Protein AF-A0A843HV09-F1 (afdb_monomer)

Sequence (224 aa):
MVVYLIRSNEKFNFTDLTYGSPNDPYHMYIFSEGNTSLAVSPFLWNLYFSNKILMNLTFNGKYFNVSIIAINISYISPSIHVLGYPGFMYGYETWFSFSEMGKTKEYGLYLPEKLSNLSNFYSFLYYTVWNVTGRIDDFSYDMWLTPQPNVPQLSKGDIEVMIWNYWGQNLSNVPYFAYIGNAHFPTYINGTIKNVNYSIYILNYTGSMNGWTGVYYLMQDHGI

Radius of gyration: 17.81 Å; Cα contacts (8 Å, |Δi|>4): 432; chains: 1; bounding box: 43×45×41 Å

Secondary structure (DSSP, 8-state):
-B----SS-------------TT-TT--EEEEETTEEEEEE---TTEEEEEEEEEEEEE-SS-EEEEEEEEEEEESSTT-------EEEES---SGGGGGPPPEEETTEEES--TTT--------B-----SSS---EEEEEEEE-SSS--SS--BTBEEEEEEEEESS-GGG-TTPEEEEEEEEEEEETTEEEEEEEEEEEESSSSSTTPPEEEEEEETTTT-

Foldseek 3Di:
DFQPPDDDDDQPAPDDPFDDDPPDQQDKDWDDDDQAIKIWGNFQVFWPDFPDWDWGFDDGSGDTDIDIDTHPTDTNDNLDPDRGDTDMDTAQDCEGSRVPDDWHDDPNQTPPDDPVPGDDDDGDDDDDDDDPDDDDAFDWDWDKDDPDRNDNDAWAPIEIEIEGLAGPHDCVPPVQKDWDAKDWDQDQDPNDTDGWIWTWIWRNAPPDPGGYIYIYTHTPPNPD

Structure (mmCIF, N/CA/C/O backbone):
data_AF-A0A843HV09-F1
#
_entry.id   AF-A0A843HV09-F1
#
loop_
_atom_site.group_PDB
_atom_site.id
_atom_site.type_symbol
_atom_site.label_atom_id
_atom_site.label_alt_id
_atom_site.label_comp_id
_atom_site.label_asym_id
_atom_site.label_entity_id
_atom_site.label_seq_id
_atom_site.pdbx_PDB_ins_code
_atom_site.Cartn_x
_atom_site.Cartn_y
_atom_site.Cartn_z
_atom_site.occupancy
_atom_site.B_iso_or_equiv
_atom_site.auth_seq_id
_atom_site.auth_comp_id
_atom_site.auth_asym_id
_atom_site.auth_atom_id
_atom_site.pdbx_PDB_model_num
ATOM 1 N N . MET A 1 1 ? -5.139 9.051 -3.434 1.00 32.25 1 MET A N 1
ATOM 2 C CA . MET A 1 1 ? -5.967 9.196 -2.223 1.00 32.25 1 MET A CA 1
ATOM 3 C C . MET A 1 1 ? -6.458 10.635 -2.100 1.00 32.25 1 MET A C 1
ATOM 5 O O . MET A 1 1 ? -5.661 11.500 -1.785 1.00 32.25 1 MET A O 1
ATOM 9 N N . VAL A 1 2 ? -7.738 10.909 -2.351 1.00 22.47 2 VAL A N 1
ATOM 10 C CA . VAL A 1 2 ? -8.426 12.023 -1.690 1.00 22.47 2 VAL A CA 1
ATOM 11 C C . VAL A 1 2 ? -9.220 11.400 -0.563 1.00 22.47 2 VAL A C 1
ATOM 13 O O . VAL A 1 2 ? -10.247 10.767 -0.797 1.00 22.47 2 VAL A O 1
ATOM 16 N N . VAL A 1 3 ? -8.715 11.545 0.652 1.00 25.30 3 VAL A N 1
ATOM 17 C CA . VAL A 1 3 ? -9.525 11.324 1.839 1.00 25.30 3 VAL A CA 1
ATOM 18 C C . VAL A 1 3 ? -10.390 12.571 1.984 1.00 25.30 3 VAL A C 1
ATOM 20 O O . VAL A 1 3 ? -9.940 13.611 2.453 1.00 25.30 3 VAL A O 1
ATOM 23 N N . TYR A 1 4 ? -11.632 12.490 1.504 1.00 26.66 4 TYR A N 1
ATOM 24 C CA . TYR A 1 4 ? -12.669 13.388 1.991 1.00 26.66 4 TYR A CA 1
ATOM 25 C C . TYR A 1 4 ? -13.103 12.847 3.335 1.00 26.66 4 TYR A C 1
ATOM 27 O O . TYR A 1 4 ? -13.972 11.981 3.417 1.00 26.66 4 TYR A O 1
ATOM 35 N N . LEU A 1 5 ? -12.515 13.380 4.389 1.00 32.56 5 LEU A N 1
ATOM 36 C CA . LEU A 1 5 ? -13.214 13.372 5.647 1.00 32.56 5 LEU A CA 1
ATOM 37 C C . LEU A 1 5 ? -13.937 14.713 5.747 1.00 32.56 5 LEU A C 1
ATOM 39 O O . LEU A 1 5 ? -13.318 15.757 5.918 1.00 32.56 5 LEU A O 1
ATOM 43 N N . ILE A 1 6 ? -15.249 14.710 5.513 1.00 31.12 6 ILE A N 1
ATOM 44 C CA . ILE A 1 6 ? -16.071 15.909 5.675 1.00 31.12 6 ILE A CA 1
ATOM 45 C C . ILE A 1 6 ? -17.122 15.634 6.742 1.00 31.12 6 ILE A C 1
ATOM 47 O O . ILE A 1 6 ? -18.136 14.993 6.473 1.00 31.12 6 ILE A O 1
ATOM 51 N N . ARG A 1 7 ? -16.921 16.246 7.912 1.00 29.62 7 ARG A N 1
ATOM 52 C CA . ARG A 1 7 ? -17.860 17.238 8.462 1.00 29.62 7 ARG A CA 1
ATOM 53 C C . ARG A 1 7 ? -17.111 18.206 9.384 1.00 29.62 7 ARG A C 1
ATOM 55 O O . ARG A 1 7 ? -17.018 17.944 10.569 1.00 29.62 7 ARG A O 1
ATOM 62 N N . SER A 1 8 ? -16.664 19.337 8.833 1.00 35.28 8 SER A N 1
ATOM 63 C CA . SER A 1 8 ? -17.072 20.701 9.226 1.00 35.28 8 SER A CA 1
ATOM 64 C C . SER A 1 8 ? -16.011 21.721 8.807 1.00 35.28 8 SER A C 1
ATOM 66 O O . SER A 1 8 ? -14.912 21.691 9.329 1.00 35.28 8 SER A O 1
ATOM 68 N N . ASN A 1 9 ? -16.375 22.609 7.877 1.00 31.61 9 ASN A N 1
ATOM 69 C CA . ASN A 1 9 ? -15.909 23.990 7.652 1.00 31.61 9 ASN A CA 1
ATOM 70 C C . ASN A 1 9 ? -14.425 24.406 7.742 1.00 31.61 9 ASN A C 1
ATOM 72 O O . ASN A 1 9 ? -14.157 25.583 7.502 1.00 31.61 9 ASN A O 1
ATOM 76 N N . GLU A 1 10 ? -13.468 23.512 7.956 1.00 31.88 10 GLU A N 1
ATOM 77 C CA . GLU A 1 10 ? -12.048 23.849 7.901 1.00 31.88 10 GLU A CA 1
ATOM 78 C C . GLU A 1 10 ? -11.477 23.449 6.539 1.00 31.88 10 GLU A C 1
ATOM 80 O O . GLU A 1 10 ? -11.477 22.292 6.116 1.00 31.88 10 GLU A O 1
ATOM 85 N N . LYS A 1 11 ? -11.093 24.473 5.774 1.00 32.19 11 LYS A N 1
ATOM 86 C CA . LYS A 1 11 ? -10.369 24.324 4.517 1.00 32.19 11 LYS A CA 1
ATOM 87 C C . LYS A 1 11 ? -8.892 24.222 4.868 1.00 32.19 11 LYS A C 1
ATOM 89 O O . LYS A 1 11 ? -8.272 25.242 5.160 1.00 32.19 11 LYS A O 1
ATOM 94 N N . PHE A 1 12 ? -8.316 23.033 4.760 1.00 33.84 12 PHE A N 1
ATOM 95 C CA . PHE A 1 12 ? -6.865 22.900 4.708 1.00 33.84 12 PHE A CA 1
ATOM 96 C C . PHE A 1 12 ? -6.363 23.458 3.374 1.00 33.84 12 PHE A C 1
ATOM 98 O O . PHE A 1 12 ? -6.362 22.771 2.356 1.00 33.84 12 PHE A O 1
ATOM 105 N N . ASN A 1 13 ? -5.971 24.729 3.354 1.00 32.03 13 ASN A N 1
ATOM 106 C CA . ASN A 1 13 ? -5.265 25.322 2.223 1.00 32.03 13 ASN A CA 1
ATOM 107 C C . ASN A 1 13 ? -3.767 25.031 2.369 1.00 32.03 13 ASN A C 1
ATOM 109 O O . ASN A 1 13 ? -3.006 25.877 2.832 1.00 32.03 13 ASN A O 1
ATOM 113 N N . PHE A 1 14 ? -3.326 23.855 1.927 1.00 34.59 14 PHE A N 1
ATOM 114 C CA . PHE A 1 14 ? -1.934 23.698 1.508 1.00 34.59 14 PHE A CA 1
ATOM 115 C C . PHE A 1 14 ? -1.836 24.253 0.084 1.00 34.59 14 PHE A C 1
ATOM 117 O O . PHE A 1 14 ? -1.967 23.540 -0.904 1.00 34.59 14 PHE A O 1
ATOM 124 N N . THR A 1 15 ? -1.749 25.575 -0.041 1.00 29.50 15 THR A N 1
ATOM 125 C CA . THR A 1 15 ? -1.469 26.212 -1.332 1.00 29.50 15 THR A CA 1
ATOM 126 C C . THR A 1 15 ? 0.023 26.080 -1.628 1.00 29.50 15 THR A C 1
ATOM 128 O O . THR A 1 15 ? 0.843 26.453 -0.796 1.00 29.50 15 THR A O 1
ATOM 131 N N . ASP A 1 16 ? 0.345 25.546 -2.808 1.00 30.50 16 ASP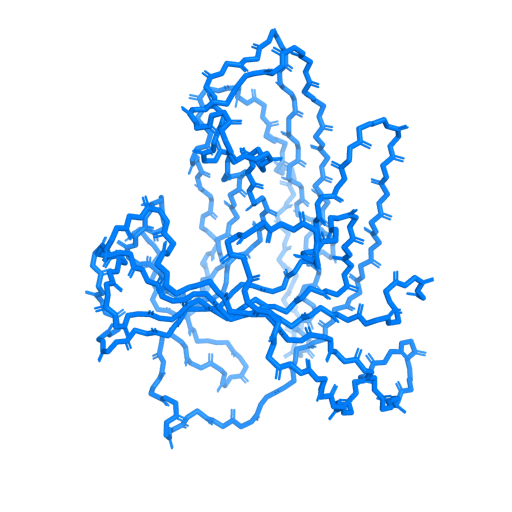 A N 1
ATOM 132 C CA . ASP A 1 16 ? 1.692 25.425 -3.385 1.00 30.50 16 ASP A CA 1
ATOM 133 C C . ASP A 1 16 ? 2.678 24.475 -2.687 1.00 30.50 16 ASP A C 1
ATOM 135 O O . ASP A 1 16 ? 3.795 24.840 -2.328 1.00 30.50 16 ASP A O 1
ATOM 139 N N . LEU A 1 17 ? 2.330 23.189 -2.625 1.00 37.59 17 LEU A N 1
ATOM 140 C CA . LEU A 1 17 ? 3.341 22.135 -2.503 1.00 37.59 17 LEU A CA 1
ATOM 141 C C . LEU A 1 17 ? 3.832 21.741 -3.899 1.00 37.59 17 LEU A C 1
ATOM 143 O O . LEU A 1 17 ? 3.353 20.773 -4.476 1.00 37.59 17 LEU A O 1
ATOM 147 N N . THR A 1 18 ? 4.763 22.509 -4.470 1.00 36.22 18 THR A N 1
ATOM 148 C CA . THR A 1 18 ? 5.555 22.036 -5.618 1.00 36.22 18 THR A CA 1
ATOM 149 C C . THR A 1 18 ? 6.813 21.381 -5.068 1.00 36.22 18 THR A C 1
ATOM 151 O O . THR A 1 18 ? 7.707 22.072 -4.582 1.00 36.22 18 THR A O 1
ATOM 154 N N . TYR A 1 19 ? 6.895 20.052 -5.128 1.00 42.16 19 TYR A N 1
ATOM 155 C CA . TYR A 1 19 ? 8.149 19.370 -4.821 1.00 42.16 19 TYR A CA 1
ATOM 156 C C . TYR A 1 19 ? 9.094 19.469 -6.025 1.00 42.16 19 TYR A C 1
ATOM 158 O O . TYR A 1 19 ? 8.739 19.113 -7.148 1.00 42.16 19 TYR A O 1
ATOM 166 N N . GLY A 1 20 ? 10.294 19.996 -5.780 1.00 37.16 20 GLY A N 1
ATOM 167 C CA . GLY A 1 20 ? 11.301 20.291 -6.797 1.00 37.16 20 GLY A CA 1
ATOM 168 C C . GLY A 1 20 ? 12.729 19.971 -6.357 1.00 37.16 20 GLY A C 1
ATOM 169 O O . GLY A 1 20 ? 13.642 20.687 -6.756 1.00 37.16 20 GLY A O 1
ATOM 170 N N . SER A 1 21 ? 12.947 18.935 -5.537 1.00 37.97 21 SER A N 1
ATOM 171 C CA . SER A 1 21 ? 14.308 18.481 -5.211 1.00 37.97 21 SER A CA 1
ATOM 172 C C . SER A 1 21 ? 14.496 16.990 -5.521 1.00 37.97 21 SER A C 1
ATOM 174 O O . SER A 1 21 ? 13.845 16.158 -4.904 1.00 37.97 21 SER A O 1
ATOM 176 N N . PRO A 1 22 ? 15.382 16.610 -6.455 1.00 41.97 22 PRO A N 1
ATOM 177 C CA . PRO A 1 22 ? 15.603 15.216 -6.853 1.00 41.97 22 PRO A CA 1
ATOM 178 C C . PRO A 1 22 ? 16.449 14.384 -5.863 1.00 41.97 22 PRO A C 1
ATOM 180 O O . PRO A 1 22 ? 16.853 13.279 -6.213 1.00 41.97 22 PRO A O 1
ATOM 183 N N . ASN A 1 23 ? 16.744 14.884 -4.654 1.00 48.72 23 ASN A N 1
ATOM 184 C CA . ASN A 1 23 ? 17.856 14.364 -3.842 1.00 48.72 23 ASN A CA 1
ATOM 185 C C . ASN A 1 23 ? 17.478 13.596 -2.566 1.00 48.72 23 ASN A C 1
ATOM 187 O O . ASN A 1 23 ? 18.387 13.126 -1.887 1.00 48.72 23 ASN A O 1
ATOM 191 N N . ASP A 1 24 ? 16.196 13.442 -2.226 1.00 62.22 24 ASP A N 1
ATOM 192 C CA . ASP A 1 24 ? 15.799 12.619 -1.075 1.00 62.22 24 ASP A CA 1
ATOM 193 C C . ASP A 1 24 ? 14.600 11.713 -1.420 1.00 62.22 24 ASP A C 1
ATOM 195 O O . ASP A 1 24 ? 13.445 12.134 -1.304 1.00 62.22 24 ASP A O 1
ATOM 199 N N . PRO A 1 25 ? 14.854 10.464 -1.866 1.00 63.97 25 PRO A N 1
ATOM 200 C CA . PRO A 1 25 ? 13.806 9.515 -2.246 1.00 63.97 25 PRO A CA 1
ATOM 201 C C . PRO A 1 25 ? 12.908 9.095 -1.072 1.00 63.97 25 PRO A C 1
ATOM 203 O O . PRO A 1 25 ? 11.855 8.499 -1.303 1.00 63.97 25 PRO A O 1
ATOM 206 N N . TYR A 1 26 ? 13.294 9.422 0.163 1.00 67.00 26 TYR A N 1
ATOM 207 C CA . TYR A 1 26 ? 12.581 9.073 1.385 1.00 67.00 26 TYR A CA 1
ATOM 208 C C . TYR A 1 26 ? 11.932 10.278 2.070 1.00 67.00 26 TYR A C 1
ATOM 210 O O . TYR A 1 26 ? 11.268 10.090 3.091 1.00 67.00 26 TYR A O 1
ATOM 218 N N . HIS A 1 27 ? 12.086 11.489 1.520 1.00 71.69 27 HIS A N 1
ATOM 219 C CA . HIS A 1 27 ? 11.618 12.714 2.160 1.00 71.69 27 HIS A CA 1
ATOM 220 C C . HIS A 1 27 ? 10.139 12.648 2.536 1.00 71.69 27 HIS A C 1
ATOM 222 O O . HIS A 1 27 ? 9.324 12.035 1.838 1.00 71.69 27 HIS A O 1
ATOM 228 N N . MET A 1 28 ? 9.782 13.328 3.617 1.00 76.00 28 MET A N 1
ATOM 229 C CA . MET A 1 28 ? 8.439 13.296 4.163 1.00 76.00 28 MET A CA 1
ATOM 230 C C . MET A 1 28 ? 7.954 14.672 4.531 1.00 76.00 28 MET A C 1
ATOM 232 O O . MET A 1 28 ? 8.688 15.474 5.099 1.00 76.00 28 MET A O 1
ATOM 236 N N . TYR A 1 29 ? 6.676 14.896 4.264 1.00 75.19 29 TYR A N 1
ATOM 237 C CA . TYR A 1 29 ? 5.962 16.023 4.817 1.00 75.19 29 TYR A CA 1
ATOM 238 C C . TYR A 1 29 ? 4.873 15.523 5.753 1.00 75.19 29 TYR A C 1
ATOM 240 O O . TYR A 1 29 ? 4.037 14.721 5.342 1.00 75.19 29 TYR A O 1
ATOM 248 N N . ILE A 1 30 ? 4.881 16.013 6.992 1.00 76.69 30 ILE A N 1
ATOM 249 C CA . ILE A 1 30 ? 3.856 15.718 7.992 1.00 76.69 30 ILE A CA 1
ATOM 250 C C . ILE A 1 30 ? 2.956 16.944 8.127 1.00 76.69 30 ILE A C 1
ATOM 252 O O . ILE A 1 30 ? 3.392 18.032 8.500 1.00 76.69 30 ILE A O 1
ATOM 256 N N . PHE A 1 31 ? 1.682 16.748 7.830 1.00 74.06 31 PHE A N 1
ATOM 257 C CA . PHE A 1 31 ? 0.607 17.690 8.084 1.00 74.06 31 PHE A CA 1
ATOM 258 C C . PHE A 1 31 ? 0.002 17.351 9.436 1.00 74.06 31 PHE A C 1
ATOM 260 O O . PHE A 1 31 ? -0.497 16.241 9.595 1.00 74.06 31 PHE A O 1
ATOM 267 N N . SER A 1 32 ? 0.020 18.282 10.384 1.00 72.00 32 SER A N 1
ATOM 268 C CA . SER A 1 32 ? -0.570 18.061 11.705 1.00 72.00 32 SER A CA 1
ATOM 269 C C . SER A 1 32 ? -1.557 19.162 12.059 1.00 72.00 32 SER A C 1
ATOM 271 O O . SER A 1 32 ? -1.222 20.342 11.979 1.00 72.00 32 SER A O 1
ATOM 273 N N . GLU A 1 33 ? -2.747 18.770 12.505 1.00 70.25 33 GLU A N 1
ATOM 274 C CA . GLU A 1 33 ? -3.730 19.655 13.123 1.00 70.25 33 GLU A CA 1
ATOM 275 C C . GLU A 1 33 ? -4.352 18.971 14.343 1.00 70.25 33 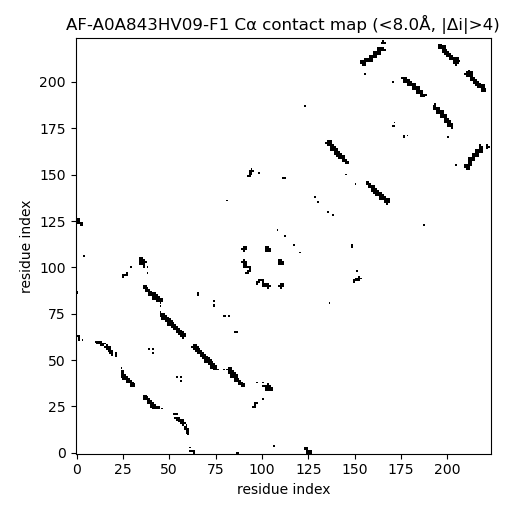GLU A C 1
ATOM 277 O O . GLU A 1 33 ? -4.889 17.865 14.267 1.00 70.25 33 GLU A O 1
ATOM 282 N N . GLY A 1 34 ? -4.249 19.614 15.507 1.00 74.88 34 GLY A N 1
ATOM 283 C CA . GLY A 1 34 ? -4.703 19.024 16.764 1.00 74.88 34 GLY A CA 1
ATOM 284 C C . GLY A 1 34 ? -4.036 17.671 17.041 1.00 74.88 34 GLY A C 1
ATOM 285 O O . GLY A 1 34 ? -2.819 17.597 17.188 1.00 74.88 34 GLY A O 1
ATOM 286 N N . ASN A 1 35 ? -4.845 16.608 17.131 1.00 71.62 35 ASN A N 1
ATOM 287 C CA . ASN A 1 35 ? -4.379 15.230 17.351 1.00 71.62 35 ASN A CA 1
ATOM 288 C C . ASN A 1 35 ? -4.329 14.398 16.057 1.00 71.62 35 ASN A C 1
ATOM 290 O O . ASN A 1 35 ? -4.266 13.168 16.121 1.00 71.62 35 ASN A O 1
ATOM 294 N N . THR A 1 36 ? -4.398 15.049 14.900 1.00 74.06 36 THR A N 1
ATOM 295 C CA . THR A 1 36 ? -4.432 14.395 13.596 1.00 74.06 36 THR A CA 1
ATOM 296 C C . THR A 1 36 ? -3.176 14.715 12.823 1.00 74.06 36 THR A C 1
ATOM 298 O O . THR A 1 36 ? -2.854 15.885 12.628 1.00 74.06 36 THR A O 1
ATOM 301 N N . SER A 1 37 ? -2.498 13.672 12.348 1.00 75.50 37 SER A N 1
ATOM 302 C CA . SER A 1 37 ? -1.371 13.781 11.441 1.00 75.50 37 SER A CA 1
ATOM 303 C C . SER A 1 37 ? -1.621 12.988 10.157 1.00 75.50 37 SER A C 1
ATOM 305 O O . SER A 1 37 ? -2.149 11.878 10.167 1.00 75.50 37 SER A O 1
ATOM 307 N N . LEU A 1 38 ? -1.220 13.560 9.030 1.00 79.38 38 LEU A N 1
ATOM 308 C CA . LEU A 1 38 ? -1.123 12.888 7.740 1.00 79.38 38 LEU A CA 1
ATOM 309 C C . LEU A 1 38 ? 0.301 13.059 7.243 1.00 79.38 38 LEU A C 1
ATOM 311 O O . LEU A 1 38 ? 0.826 14.168 7.295 1.00 79.38 38 LEU A O 1
ATOM 315 N N . ALA A 1 39 ? 0.913 12.004 6.722 1.00 79.38 39 ALA A N 1
ATOM 316 C CA . ALA A 1 39 ? 2.192 12.139 6.038 1.00 79.38 39 ALA A CA 1
ATOM 317 C C . ALA A 1 39 ? 2.043 11.930 4.540 1.00 79.38 39 ALA A C 1
ATOM 319 O O . ALA A 1 39 ? 1.198 11.159 4.091 1.00 79.38 39 ALA A O 1
ATOM 320 N N . VAL A 1 40 ? 2.882 12.613 3.773 1.00 80.75 40 VAL A N 1
ATOM 321 C CA . VAL A 1 40 ? 3.075 12.389 2.341 1.00 80.75 40 VAL A CA 1
ATOM 322 C C . VAL A 1 40 ? 4.540 12.116 2.098 1.00 80.75 40 VAL A C 1
ATOM 324 O O . VAL A 1 40 ? 5.398 12.850 2.590 1.00 80.75 40 VAL A O 1
ATOM 327 N N . SER A 1 41 ? 4.823 11.099 1.292 1.00 81.06 41 SER A N 1
ATOM 328 C CA . SER A 1 41 ? 6.180 10.817 0.848 1.00 81.06 41 SER A CA 1
ATOM 329 C C . SER A 1 41 ? 6.197 10.351 -0.610 1.00 81.06 41 SER A C 1
ATOM 331 O O . SER A 1 41 ? 5.305 9.605 -1.025 1.00 81.06 41 SER A O 1
ATOM 333 N N . PRO A 1 42 ? 7.215 10.755 -1.395 1.00 79.44 42 PRO A N 1
ATOM 334 C CA . PRO A 1 42 ? 7.592 10.085 -2.636 1.00 79.44 42 PRO A CA 1
ATOM 335 C C . PRO A 1 42 ? 7.869 8.589 -2.451 1.00 79.44 42 PRO A C 1
ATOM 337 O O . PRO A 1 42 ? 7.582 7.796 -3.344 1.00 79.44 42 PRO A O 1
ATOM 340 N N . PHE A 1 43 ? 8.455 8.238 -1.303 1.00 83.94 43 PHE A N 1
ATOM 341 C CA . PHE A 1 43 ? 8.839 6.896 -0.879 1.00 83.94 43 PHE A CA 1
ATOM 342 C C . PHE A 1 43 ? 9.383 6.007 -2.010 1.00 83.94 43 PHE A C 1
ATOM 344 O O . PHE A 1 43 ? 8.915 4.897 -2.270 1.00 83.94 43 PHE A O 1
ATOM 351 N N . LEU A 1 44 ? 10.403 6.513 -2.704 1.00 85.94 44 LEU A N 1
ATOM 352 C CA . LEU A 1 44 ? 11.103 5.835 -3.796 1.00 85.94 44 LEU A CA 1
ATOM 353 C C . LEU A 1 44 ? 12.159 4.870 -3.255 1.00 85.94 44 LEU A C 1
ATOM 355 O O . LEU A 1 44 ? 13.343 4.955 -3.580 1.00 85.94 44 LEU A O 1
ATOM 359 N N . TRP A 1 45 ? 11.714 3.962 -2.390 1.00 85.38 45 TRP A N 1
ATOM 360 C CA . TRP A 1 45 ? 12.571 3.128 -1.553 1.00 85.38 45 TRP A CA 1
ATOM 361 C C . TRP A 1 45 ? 13.475 2.167 -2.329 1.00 85.38 45 TRP A C 1
ATOM 363 O O . TRP A 1 45 ? 14.467 1.688 -1.788 1.00 85.38 45 TRP A O 1
ATOM 373 N N . ASN A 1 46 ? 13.168 1.880 -3.595 1.00 89.25 46 ASN A N 1
ATOM 374 C CA . ASN A 1 46 ? 13.980 0.996 -4.423 1.00 89.25 46 ASN A CA 1
ATOM 375 C C . ASN A 1 46 ? 14.736 1.737 -5.532 1.00 89.25 46 ASN A C 1
ATOM 377 O O . ASN A 1 46 ? 15.338 1.092 -6.386 1.00 89.25 46 ASN A O 1
ATOM 381 N N . LEU A 1 47 ? 14.713 3.072 -5.567 1.00 87.44 47 LEU A N 1
ATOM 382 C CA . LEU A 1 47 ? 15.458 3.850 -6.555 1.00 87.44 47 LEU A CA 1
ATOM 383 C C . LEU A 1 47 ? 16.947 3.891 -6.183 1.00 87.44 47 LEU A C 1
ATOM 385 O O . LEU A 1 47 ? 17.320 4.501 -5.185 1.00 87.44 47 LEU A O 1
ATOM 389 N N . TYR A 1 48 ? 17.806 3.294 -7.013 1.00 85.44 48 TYR A N 1
ATOM 390 C CA . TYR A 1 48 ? 19.262 3.431 -6.873 1.00 85.44 48 TYR A CA 1
ATOM 391 C C . TYR A 1 48 ? 19.788 4.615 -7.680 1.00 85.44 48 TYR A C 1
ATOM 393 O O . TYR A 1 48 ? 20.567 5.426 -7.183 1.00 85.44 48 TYR A O 1
ATOM 401 N N . PHE A 1 49 ? 19.359 4.720 -8.938 1.00 84.56 49 PHE A N 1
ATOM 402 C CA . PHE A 1 49 ? 19.817 5.761 -9.847 1.00 84.56 49 PHE A CA 1
ATOM 403 C C . PHE A 1 49 ? 18.753 6.096 -10.894 1.00 84.56 49 PHE A C 1
ATOM 405 O O . PHE A 1 49 ? 17.931 5.257 -11.262 1.00 84.56 49 PHE A O 1
ATOM 412 N N . SER A 1 50 ? 18.788 7.334 -11.386 1.00 82.62 50 SER A N 1
ATOM 413 C CA . SER A 1 50 ? 18.010 7.805 -12.528 1.00 82.62 50 SER A CA 1
ATOM 414 C C . SER A 1 50 ? 18.762 8.930 -13.239 1.00 82.62 50 SER A C 1
ATOM 416 O O . SER A 1 50 ? 19.304 9.815 -12.579 1.00 82.62 50 SER A O 1
ATOM 418 N N . ASN A 1 51 ? 18.744 8.953 -14.578 1.00 81.06 51 ASN A N 1
ATOM 419 C CA . ASN A 1 51 ? 19.277 10.093 -15.340 1.00 81.06 51 ASN A CA 1
ATOM 420 C C . ASN A 1 51 ? 18.446 11.361 -15.113 1.00 81.06 51 ASN A C 1
ATOM 422 O O . ASN A 1 51 ? 18.960 12.477 -15.175 1.00 81.06 51 ASN A O 1
ATOM 426 N N . LYS A 1 52 ? 17.136 11.188 -14.928 1.00 78.81 52 LYS A N 1
ATOM 427 C CA . LYS A 1 52 ? 16.199 12.272 -14.658 1.00 78.81 52 LYS A CA 1
ATOM 428 C C . LYS A 1 52 ? 15.036 11.720 -13.868 1.00 78.81 52 LYS A C 1
ATOM 430 O O . LYS A 1 52 ? 14.343 10.823 -14.345 1.00 78.81 52 LYS A O 1
ATOM 435 N N . ILE A 1 53 ? 14.782 12.315 -12.713 1.00 79.12 53 ILE A N 1
ATOM 436 C CA . ILE A 1 53 ? 13.567 12.077 -11.955 1.00 79.12 53 ILE A CA 1
ATOM 437 C C . ILE A 1 53 ? 12.877 13.402 -11.655 1.00 79.12 53 ILE A C 1
ATOM 439 O O . ILE A 1 53 ? 13.489 14.347 -11.165 1.00 79.12 53 ILE A O 1
ATOM 443 N N . LEU A 1 54 ? 11.603 13.477 -12.015 1.00 77.00 54 LEU A N 1
ATOM 444 C CA . LEU A 1 54 ? 10.695 14.541 -11.630 1.00 77.00 54 LEU A CA 1
ATOM 445 C C . LEU A 1 54 ? 9.489 13.882 -10.998 1.00 77.00 54 LEU A C 1
ATOM 447 O O . LEU A 1 54 ? 8.836 13.041 -11.612 1.00 77.00 54 LEU A O 1
ATOM 451 N N . MET A 1 55 ? 9.206 14.280 -9.774 1.00 77.06 55 MET A N 1
ATOM 452 C CA . MET A 1 55 ? 8.101 13.748 -9.017 1.00 77.06 55 MET A CA 1
ATOM 453 C C . MET A 1 55 ? 7.372 14.904 -8.363 1.00 77.06 55 MET A C 1
ATOM 455 O O . MET A 1 55 ? 7.988 15.713 -7.676 1.00 77.06 55 MET A O 1
ATOM 459 N N . ASN A 1 56 ? 6.072 14.988 -8.613 1.00 76.94 56 ASN A N 1
ATOM 460 C CA . ASN A 1 56 ? 5.236 16.050 -8.093 1.00 76.94 56 ASN A CA 1
ATOM 461 C C . ASN A 1 56 ? 4.098 15.447 -7.276 1.00 76.94 56 ASN A C 1
ATOM 463 O O . ASN A 1 56 ? 3.271 14.711 -7.816 1.00 76.94 56 ASN A O 1
ATOM 467 N N . LEU A 1 57 ? 4.083 15.754 -5.981 1.00 78.00 57 LEU A N 1
ATOM 468 C CA . LEU A 1 57 ? 3.014 15.400 -5.058 1.00 78.00 57 LEU A CA 1
ATOM 469 C C . LEU A 1 57 ? 2.372 16.713 -4.632 1.00 78.00 57 LEU A C 1
ATOM 471 O O . LEU A 1 57 ? 2.956 17.463 -3.855 1.00 78.00 57 LEU A O 1
ATOM 475 N N . THR A 1 58 ? 1.191 17.001 -5.167 1.00 75.56 58 THR A N 1
ATOM 476 C CA . THR A 1 58 ? 0.461 18.227 -4.846 1.00 75.56 58 THR A CA 1
ATOM 477 C C . THR A 1 58 ? -0.806 17.880 -4.090 1.00 75.56 58 THR A C 1
ATOM 479 O O . THR A 1 58 ? -1.589 17.037 -4.523 1.00 75.56 58 THR A O 1
ATOM 482 N N . PHE A 1 59 ? -1.029 18.547 -2.961 1.00 73.00 59 PHE A N 1
ATOM 483 C CA . PHE A 1 59 ? -2.299 18.512 -2.248 1.00 73.00 59 PHE A CA 1
ATOM 484 C C . PHE A 1 59 ? -2.842 19.930 -2.160 1.00 73.00 59 PHE A C 1
ATOM 486 O O . PHE A 1 59 ? -2.170 20.790 -1.612 1.00 73.00 59 PHE A O 1
ATOM 493 N N . ASN A 1 60 ? -4.036 20.183 -2.699 1.00 70.38 60 ASN A N 1
ATOM 494 C CA . ASN A 1 60 ? -4.654 21.519 -2.696 1.00 70.38 60 ASN A CA 1
ATOM 495 C C . ASN A 1 60 ? -5.852 21.631 -1.735 1.00 70.38 60 ASN A C 1
ATOM 497 O O . ASN A 1 60 ? -6.760 22.430 -1.963 1.00 70.38 60 ASN A O 1
ATOM 501 N N . GLY A 1 61 ? -5.914 20.764 -0.721 1.00 68.00 61 GLY A N 1
ATOM 502 C CA . GLY A 1 61 ? -7.043 20.677 0.212 1.00 68.00 61 GLY A CA 1
ATOM 503 C C . GLY A 1 61 ? -8.249 19.892 -0.308 1.00 68.00 61 GLY A C 1
ATOM 504 O O . GLY A 1 61 ? -9.132 19.541 0.470 1.00 68.00 61 GLY A O 1
ATOM 505 N N . LYS A 1 62 ? -8.302 19.591 -1.612 1.00 73.06 62 LYS A N 1
ATOM 506 C CA . LYS A 1 62 ? -9.400 18.837 -2.237 1.00 73.06 62 LYS A CA 1
ATOM 507 C C . LYS A 1 62 ? -8.921 17.649 -3.057 1.00 73.06 62 LYS A C 1
ATOM 509 O O . LYS A 1 62 ? -9.569 16.613 -3.078 1.00 73.06 62 LYS A O 1
ATOM 514 N N . TYR A 1 63 ? -7.813 17.808 -3.760 1.00 77.19 63 TYR A N 1
ATOM 515 C CA . TYR A 1 63 ? -7.242 16.791 -4.618 1.00 77.19 63 TYR A CA 1
ATOM 516 C C . TYR A 1 63 ? -5.801 16.563 -4.230 1.00 77.19 63 TYR A C 1
ATOM 518 O O . TYR A 1 63 ? -5.063 17.512 -3.963 1.00 77.19 63 TYR A O 1
ATOM 526 N N . PHE A 1 64 ? -5.422 15.294 -4.251 1.00 80.62 64 PHE A N 1
ATOM 527 C CA . PHE A 1 64 ? -4.038 14.893 -4.210 1.00 80.62 64 PHE A CA 1
ATOM 528 C C . PHE A 1 64 ? -3.651 14.306 -5.545 1.00 80.62 64 PHE A C 1
ATOM 530 O O . PHE A 1 64 ? -4.264 13.339 -6.004 1.00 80.62 64 PHE A O 1
ATOM 537 N N . ASN A 1 65 ? -2.644 14.908 -6.151 1.00 84.12 65 ASN A N 1
ATOM 538 C CA . ASN A 1 65 ? -2.118 14.485 -7.425 1.00 84.12 65 ASN A CA 1
ATOM 539 C C . ASN A 1 65 ? -0.678 14.022 -7.243 1.00 84.12 65 ASN A C 1
ATOM 541 O O . ASN A 1 65 ? 0.145 14.745 -6.686 1.00 84.12 65 ASN A O 1
ATOM 545 N N . VAL A 1 66 ? -0.391 12.839 -7.775 1.00 83.38 66 VAL A N 1
ATOM 546 C CA . VAL A 1 66 ? 0.958 12.292 -7.879 1.00 83.38 66 VAL A CA 1
ATOM 547 C C . VAL A 1 66 ? 1.273 12.174 -9.361 1.00 83.38 66 VAL A C 1
ATOM 549 O O . VAL A 1 66 ? 0.553 11.500 -10.094 1.00 83.38 66 VAL A O 1
ATOM 552 N N . SER A 1 67 ? 2.340 12.821 -9.815 1.00 83.50 67 SER A N 1
ATOM 553 C CA . SER A 1 67 ? 2.887 12.601 -11.152 1.00 83.50 67 SER A CA 1
ATOM 554 C C . SER A 1 67 ? 4.373 12.294 -11.076 1.00 83.50 67 SER A C 1
ATOM 556 O O . SER A 1 67 ? 5.109 12.888 -10.289 1.00 83.50 67 SER A O 1
ATOM 558 N N . ILE A 1 68 ? 4.809 11.333 -11.889 1.00 81.56 68 ILE A N 1
ATOM 559 C CA . ILE A 1 68 ? 6.182 10.834 -11.884 1.00 81.56 68 ILE A CA 1
ATOM 560 C C . ILE A 1 68 ? 6.670 10.753 -13.321 1.00 81.56 68 ILE A C 1
ATOM 562 O O . ILE A 1 68 ? 6.007 10.195 -14.194 1.00 81.56 68 ILE A O 1
ATOM 566 N N . ILE A 1 69 ? 7.853 11.303 -13.555 1.00 83.75 69 ILE A N 1
ATOM 567 C CA . ILE A 1 69 ? 8.619 11.153 -14.783 1.00 83.75 69 ILE A CA 1
ATOM 568 C C . ILE A 1 69 ? 10.004 10.689 -14.362 1.00 83.75 69 ILE A C 1
ATOM 570 O O . ILE A 1 69 ? 10.759 11.450 -13.760 1.00 83.75 69 ILE A O 1
ATOM 574 N N . ALA A 1 70 ? 10.345 9.449 -14.692 1.00 83.00 70 ALA A N 1
ATOM 575 C CA . ALA A 1 70 ? 11.657 8.883 -14.422 1.00 83.00 70 ALA A CA 1
ATOM 576 C C . ALA A 1 70 ? 12.239 8.273 -15.705 1.00 83.00 70 ALA A C 1
ATOM 578 O O . ALA A 1 70 ? 11.524 7.603 -16.450 1.00 83.00 70 ALA A O 1
ATOM 579 N N . ILE A 1 71 ? 13.517 8.534 -15.991 1.00 84.94 71 ILE A N 1
ATOM 580 C CA . ILE A 1 71 ? 14.194 8.096 -17.222 1.00 84.94 71 ILE A CA 1
ATOM 581 C C . ILE A 1 71 ? 15.497 7.388 -16.861 1.00 84.94 71 ILE A C 1
ATOM 583 O O . ILE A 1 71 ? 16.296 7.924 -16.097 1.00 84.94 71 ILE A O 1
ATOM 587 N N . ASN A 1 72 ? 15.735 6.228 -17.484 1.00 88.19 72 ASN A N 1
ATOM 588 C CA . ASN A 1 72 ? 16.916 5.387 -17.266 1.00 88.19 72 ASN A CA 1
ATOM 589 C C . ASN A 1 72 ? 17.138 5.104 -15.777 1.00 88.19 72 ASN A C 1
ATOM 591 O O . ASN A 1 72 ? 18.144 5.505 -15.194 1.00 88.19 72 ASN A O 1
ATOM 595 N N . ILE A 1 73 ? 16.146 4.451 -15.177 1.00 86.81 73 ILE A N 1
ATOM 596 C CA . ILE A 1 73 ? 16.163 4.074 -13.768 1.00 86.81 73 ILE A CA 1
ATOM 597 C C . ILE A 1 73 ? 16.924 2.767 -13.553 1.00 86.81 73 ILE A C 1
ATOM 599 O O . ILE A 1 73 ? 16.901 1.873 -14.402 1.00 86.81 73 ILE A O 1
ATOM 603 N N . SER A 1 74 ? 17.541 2.632 -12.387 1.00 89.56 74 SER A N 1
ATOM 604 C CA . SER A 1 74 ? 17.992 1.350 -11.858 1.00 89.56 74 SER A CA 1
ATOM 605 C C . SER A 1 74 ? 17.589 1.201 -10.396 1.00 89.56 74 SER A C 1
ATOM 607 O O . SER A 1 74 ? 17.362 2.182 -9.680 1.00 89.56 74 SER A O 1
ATOM 609 N N . TYR A 1 75 ? 17.459 -0.054 -9.981 1.00 89.31 75 TYR A N 1
ATOM 610 C CA . TYR A 1 75 ? 16.892 -0.427 -8.693 1.00 89.31 75 TYR A CA 1
ATOM 611 C C . TYR A 1 75 ? 17.988 -0.760 -7.682 1.00 89.31 75 TYR A C 1
ATOM 613 O O . TYR A 1 75 ? 19.011 -1.334 -8.060 1.00 89.31 75 TYR A O 1
ATOM 621 N N . ILE A 1 76 ? 17.749 -0.464 -6.402 1.00 88.38 76 ILE A N 1
ATOM 622 C CA . ILE A 1 76 ? 18.611 -0.921 -5.298 1.00 88.38 76 ILE A CA 1
ATOM 623 C C . ILE A 1 76 ? 18.589 -2.451 -5.247 1.00 88.38 76 ILE A C 1
ATOM 625 O O . ILE A 1 76 ? 19.635 -3.088 -5.148 1.00 88.38 76 ILE A O 1
ATOM 629 N N . SER A 1 77 ? 17.397 -3.035 -5.379 1.00 89.31 77 SER A N 1
ATOM 630 C CA . SER A 1 77 ? 17.165 -4.473 -5.500 1.00 89.31 77 SER A CA 1
ATOM 631 C C . SER A 1 77 ? 16.590 -4.796 -6.884 1.00 89.31 77 SER A C 1
ATOM 633 O O . SER A 1 77 ? 15.374 -4.728 -7.064 1.00 89.31 77 SER A O 1
ATOM 635 N N . PRO A 1 78 ? 17.424 -5.177 -7.875 1.00 87.38 78 PRO A N 1
ATOM 636 C CA . PRO A 1 78 ? 16.981 -5.436 -9.252 1.00 87.38 78 PRO A CA 1
ATOM 637 C C . PRO A 1 78 ? 15.966 -6.571 -9.411 1.00 87.38 78 PRO A C 1
ATOM 639 O O . PRO A 1 78 ? 15.271 -6.623 -10.421 1.00 87.38 78 PRO A O 1
ATOM 642 N N . SER A 1 79 ? 15.887 -7.481 -8.438 1.00 83.50 79 SER A N 1
ATOM 643 C CA . SER A 1 79 ? 14.887 -8.552 -8.394 1.00 83.50 79 SER A CA 1
ATOM 644 C C . SER A 1 79 ? 13.495 -8.067 -7.985 1.00 83.50 79 SER A C 1
ATOM 646 O O . SER A 1 79 ? 12.523 -8.793 -8.183 1.00 83.50 79 SER A O 1
ATOM 648 N N . ILE A 1 80 ? 13.385 -6.862 -7.417 1.00 84.00 80 ILE A N 1
ATOM 649 C CA . ILE A 1 80 ? 12.113 -6.247 -7.055 1.00 84.00 80 ILE A CA 1
ATOM 650 C C . ILE A 1 80 ? 11.821 -5.151 -8.073 1.00 84.00 80 ILE A C 1
ATOM 652 O O . ILE A 1 80 ? 12.453 -4.101 -8.086 1.00 84.00 80 ILE A O 1
ATOM 656 N N . HIS A 1 81 ? 10.849 -5.396 -8.947 1.00 83.75 81 HIS A N 1
ATOM 657 C CA . HI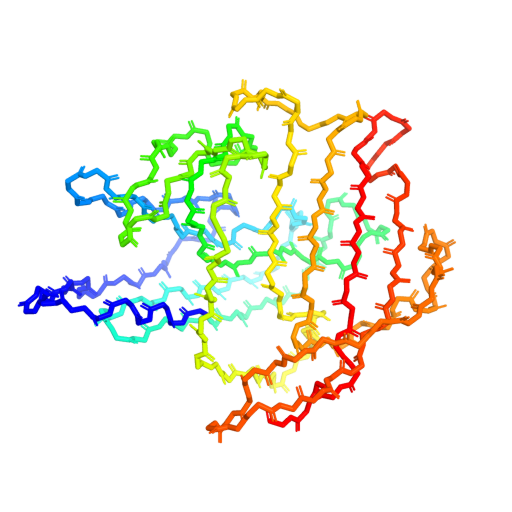S A 1 81 ? 10.525 -4.500 -10.061 1.00 83.75 81 HIS A CA 1
ATOM 658 C C . HIS A 1 81 ? 9.561 -3.362 -9.689 1.00 83.75 81 HIS A C 1
ATOM 660 O O . HIS A 1 81 ? 8.865 -2.852 -10.560 1.00 83.75 81 HIS A O 1
ATOM 666 N N . VAL A 1 82 ? 9.548 -2.959 -8.417 1.00 88.69 82 VAL A N 1
ATOM 667 C CA . VAL A 1 82 ? 8.779 -1.824 -7.888 1.00 88.69 82 VAL A CA 1
ATOM 668 C C . VAL A 1 82 ? 9.760 -0.699 -7.586 1.00 88.69 82 VAL A C 1
ATOM 670 O O . VAL A 1 82 ? 10.787 -0.944 -6.956 1.00 88.69 82 VAL A O 1
ATOM 673 N N . LEU A 1 83 ? 9.490 0.519 -8.062 1.00 88.19 83 LEU A N 1
ATOM 674 C CA . LEU A 1 83 ? 10.395 1.665 -7.877 1.00 88.19 83 LEU A CA 1
ATOM 675 C C . LEU A 1 83 ? 10.245 2.318 -6.497 1.00 88.19 83 LEU A C 1
ATOM 677 O O . LEU A 1 83 ? 11.215 2.794 -5.908 1.00 88.19 83 LEU A O 1
ATOM 681 N N . GLY A 1 84 ? 9.012 2.36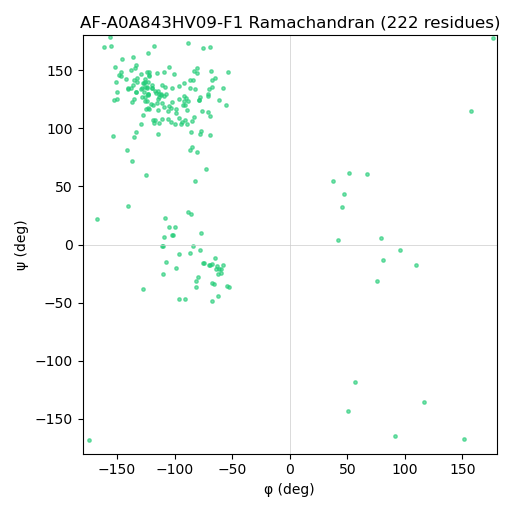8 -6.013 1.00 89.44 84 GLY A N 1
ATOM 682 C CA . GLY A 1 84 ? 8.621 3.096 -4.822 1.00 89.44 84 GLY A CA 1
ATOM 683 C C . GLY A 1 84 ? 7.124 3.008 -4.600 1.00 89.44 84 GLY A C 1
ATOM 684 O O . GLY A 1 84 ? 6.408 2.439 -5.423 1.00 89.44 84 GLY A O 1
ATOM 685 N N . TYR A 1 85 ? 6.665 3.605 -3.508 1.00 90.25 85 TYR A N 1
ATOM 686 C CA . TYR A 1 85 ? 5.262 3.587 -3.115 1.00 90.25 85 TYR A CA 1
ATOM 687 C C . TYR A 1 85 ? 4.803 4.969 -2.632 1.00 90.25 85 TYR A C 1
ATOM 689 O O . TYR A 1 85 ? 4.625 5.205 -1.436 1.00 90.25 85 TYR A O 1
ATOM 697 N N . PRO A 1 86 ? 4.662 5.931 -3.558 1.00 87.06 86 PRO A N 1
ATOM 698 C CA . PRO A 1 86 ? 4.240 7.270 -3.201 1.00 87.06 86 PRO A CA 1
ATOM 699 C C . PRO A 1 86 ? 2.791 7.313 -2.773 1.00 87.06 86 PRO A C 1
ATOM 701 O O . PRO A 1 86 ? 1.896 6.829 -3.467 1.00 87.06 86 PRO A O 1
ATOM 704 N N . GLY A 1 87 ? 2.541 8.004 -1.675 1.00 83.06 87 GLY A N 1
ATOM 705 C CA . GLY A 1 87 ? 1.200 8.049 -1.141 1.00 83.06 87 GLY A CA 1
ATOM 706 C C . GLY A 1 87 ? 1.054 8.976 0.039 1.00 83.06 87 GLY A C 1
ATOM 707 O O . GLY A 1 87 ? 1.927 9.787 0.357 1.00 83.06 87 GLY A O 1
ATOM 708 N N . PHE A 1 88 ? -0.106 8.826 0.662 1.00 82.31 88 PHE A N 1
ATOM 709 C CA . PHE A 1 88 ? -0.357 9.352 1.983 1.00 82.31 88 PHE A CA 1
ATOM 710 C C . PHE A 1 88 ? -0.338 8.228 2.997 1.00 82.31 88 PHE A C 1
ATOM 712 O O . PHE A 1 88 ? -0.759 7.110 2.704 1.00 82.31 88 PHE A O 1
ATOM 719 N N . MET A 1 89 ? 0.008 8.602 4.214 1.00 83.00 89 MET A N 1
ATOM 720 C CA . MET A 1 89 ? -0.104 7.766 5.383 1.00 83.00 89 MET A CA 1
ATOM 721 C C . MET A 1 89 ? -1.026 8.419 6.403 1.00 83.00 89 MET A C 1
ATOM 723 O O . MET A 1 89 ? -0.943 9.622 6.663 1.00 83.00 89 MET A O 1
ATOM 727 N N . TYR A 1 90 ? -1.890 7.597 6.987 1.00 84.94 90 TYR A N 1
ATOM 728 C CA . TYR A 1 90 ? -2.723 7.932 8.130 1.00 84.94 90 TYR A CA 1
ATOM 729 C C . TYR A 1 90 ? -2.435 6.918 9.233 1.00 84.94 90 TYR A C 1
ATOM 731 O O . TYR A 1 90 ? -2.502 5.715 8.989 1.00 84.94 90 TYR A O 1
ATOM 739 N N . GLY A 1 91 ? -2.158 7.391 10.444 1.00 83.94 91 GLY A N 1
ATOM 740 C CA . GLY A 1 91 ? -1.815 6.523 11.566 1.00 83.94 91 GLY A CA 1
ATOM 741 C C . GLY A 1 91 ? -0.404 6.781 12.059 1.00 83.94 91 GLY A C 1
ATOM 742 O O . GLY A 1 91 ? -0.047 7.935 12.283 1.00 83.94 91 GLY A O 1
ATOM 743 N N . TYR A 1 92 ? 0.341 5.708 12.303 1.00 80.94 92 TYR A N 1
ATOM 744 C CA . TYR A 1 92 ? 1.642 5.752 12.956 1.00 80.94 92 TYR A CA 1
ATOM 745 C C . TYR A 1 92 ? 2.518 4.612 12.450 1.00 80.94 92 TYR A C 1
ATOM 747 O O . TYR A 1 92 ? 2.128 3.450 12.556 1.00 80.94 92 TYR A O 1
ATOM 755 N N . GLU A 1 93 ? 3.704 4.953 11.963 1.00 79.75 93 GLU A N 1
ATOM 756 C CA . GLU A 1 93 ? 4.737 4.000 11.576 1.00 79.75 93 GLU A CA 1
ATOM 757 C C . GLU A 1 93 ? 6.070 4.469 12.152 1.00 79.75 93 GLU A C 1
ATOM 759 O O . GLU A 1 93 ? 6.435 5.633 12.035 1.00 79.75 93 GLU A O 1
ATOM 764 N N . THR A 1 94 ? 6.804 3.571 12.803 1.00 73.75 94 THR A N 1
ATOM 765 C CA . THR A 1 94 ? 8.110 3.889 13.414 1.00 73.75 94 THR A CA 1
ATOM 766 C C . THR A 1 94 ? 9.299 3.420 12.592 1.00 73.75 94 THR A C 1
ATOM 768 O O . THR A 1 94 ? 10.436 3.477 13.057 1.00 73.75 94 THR A O 1
ATOM 771 N N . TRP A 1 95 ? 9.037 2.946 11.381 1.00 74.50 95 TRP A N 1
ATOM 772 C CA . TRP A 1 95 ? 10.016 2.395 10.459 1.00 74.50 95 TRP A CA 1
ATOM 773 C C . TRP A 1 95 ? 10.075 3.225 9.169 1.00 74.50 95 TRP A C 1
ATOM 775 O O . TRP A 1 95 ? 9.272 4.130 8.938 1.00 74.50 95 TRP A O 1
ATOM 785 N N . PHE A 1 96 ? 11.066 2.921 8.328 1.00 74.25 96 PHE A N 1
ATOM 786 C CA . PHE A 1 96 ? 11.415 3.705 7.137 1.00 74.25 96 PHE A CA 1
ATOM 787 C C . PHE A 1 96 ? 11.582 5.197 7.470 1.00 74.25 96 PHE A C 1
ATOM 789 O O . PHE A 1 96 ? 12.119 5.535 8.523 1.00 74.25 96 PHE A O 1
ATOM 796 N N . SER A 1 97 ? 11.169 6.096 6.579 1.00 64.69 97 SER A N 1
ATOM 797 C CA . SER A 1 97 ? 11.212 7.533 6.842 1.00 64.69 97 SER A CA 1
ATOM 798 C C . SER A 1 97 ? 10.078 8.027 7.742 1.00 64.69 97 SER A C 1
ATOM 800 O O . SER A 1 97 ? 10.074 9.200 8.102 1.00 64.69 97 SER A O 1
ATOM 802 N N . PHE A 1 98 ? 9.126 7.167 8.127 1.00 68.88 98 PHE A N 1
ATOM 803 C CA . PHE A 1 98 ? 7.893 7.570 8.820 1.00 68.88 98 PHE A CA 1
ATOM 804 C C . PHE A 1 98 ? 8.055 7.724 10.330 1.00 68.88 98 PHE A C 1
ATOM 806 O O . PHE A 1 98 ? 7.131 8.183 10.994 1.00 68.88 98 PHE A O 1
ATOM 813 N N . SER A 1 99 ? 9.250 7.460 10.868 1.00 66.25 99 SER A N 1
ATOM 814 C CA . SER A 1 99 ? 9.531 7.458 12.308 1.00 66.25 99 SER A CA 1
ATOM 815 C C . SER A 1 99 ? 9.230 8.763 13.052 1.00 66.25 99 SER A C 1
ATOM 817 O O . SER A 1 99 ? 9.149 8.755 14.279 1.00 66.25 99 SER A O 1
ATOM 819 N N . GLU A 1 100 ? 9.092 9.879 12.335 1.00 66.06 100 GLU A N 1
ATOM 820 C CA . GLU A 1 100 ? 8.750 11.188 12.905 1.00 66.06 100 GLU A CA 1
ATOM 821 C C . GLU A 1 100 ? 7.235 11.424 13.035 1.00 66.06 100 GLU A C 1
ATOM 823 O O . GLU A 1 100 ? 6.813 12.417 13.632 1.00 66.06 100 GLU A O 1
ATOM 828 N N . MET A 1 101 ? 6.396 10.527 12.507 1.00 70.31 101 MET A N 1
ATOM 829 C CA . MET A 1 101 ? 4.946 10.634 12.645 1.00 70.31 101 MET A CA 1
ATOM 830 C C . MET A 1 101 ? 4.505 10.434 14.093 1.00 70.31 101 MET A C 1
ATOM 832 O O . MET A 1 101 ? 5.019 9.585 14.813 1.00 70.31 101 MET A O 1
ATOM 836 N N . GLY A 1 102 ? 3.511 11.210 14.523 1.00 63.19 102 GLY A N 1
ATOM 837 C CA . GLY A 1 102 ? 2.808 11.006 15.787 1.00 63.19 102 GLY A CA 1
ATOM 838 C C . GLY A 1 102 ? 1.619 10.055 15.638 1.00 63.19 102 GLY A C 1
ATOM 839 O O . GLY A 1 102 ? 1.244 9.662 14.537 1.00 63.19 102 GLY A O 1
ATOM 840 N N . LYS A 1 103 ? 0.990 9.696 16.761 1.00 68.94 103 LYS A N 1
ATOM 841 C CA . LYS A 1 103 ? -0.303 8.995 16.733 1.00 68.94 103 LYS A CA 1
ATOM 842 C C . LYS A 1 103 ? -1.366 9.901 16.125 1.00 68.94 103 LYS A C 1
ATOM 844 O O . LYS A 1 103 ? -1.387 11.094 16.418 1.00 68.94 103 LYS A O 1
ATOM 849 N N . THR A 1 104 ? -2.281 9.308 15.368 1.00 66.88 104 THR A N 1
ATOM 850 C CA . THR A 1 104 ? -3.304 10.052 14.632 1.00 66.88 104 THR A CA 1
ATOM 851 C C . THR A 1 104 ? -4.700 9.699 15.138 1.00 66.88 104 THR A C 1
ATOM 853 O O . THR A 1 104 ? -5.044 8.524 15.296 1.00 66.88 104 THR A O 1
ATOM 856 N N . LYS A 1 105 ? -5.511 10.727 15.402 1.00 69.19 105 LYS A N 1
ATOM 857 C CA . LYS A 1 105 ? -6.884 10.614 15.895 1.00 69.19 105 LYS A CA 1
ATOM 858 C C . LYS A 1 105 ? -7.816 11.527 15.103 1.00 69.19 105 LYS A C 1
ATOM 860 O O . LYS A 1 105 ? -8.017 12.674 15.483 1.00 69.19 105 LYS A O 1
ATOM 865 N N . GLU A 1 106 ? -8.490 10.958 14.113 1.00 70.38 106 GLU A N 1
ATOM 866 C CA . GLU A 1 106 ? -9.416 11.676 13.238 1.00 70.38 106 GLU A CA 1
ATOM 867 C C . GLU A 1 106 ? -10.700 10.849 13.031 1.00 70.38 106 GLU A C 1
ATOM 869 O O . GLU A 1 106 ? -10.656 9.624 12.916 1.00 70.38 106 GLU A O 1
ATOM 874 N N . TYR A 1 107 ? -11.871 11.497 13.070 1.00 65.38 107 TYR A N 1
ATOM 875 C CA . TYR A 1 107 ? -13.219 10.888 12.933 1.00 65.38 107 TYR A CA 1
ATOM 876 C C . TYR A 1 107 ? -13.477 9.598 13.730 1.00 65.38 107 TYR A C 1
ATOM 878 O O . TYR A 1 107 ? -14.255 8.740 13.319 1.00 65.38 107 TYR A O 1
ATOM 886 N N . GLY A 1 108 ? -12.852 9.460 14.899 1.00 69.88 108 GLY A N 1
ATOM 887 C CA . GLY A 1 108 ? -13.032 8.287 15.754 1.00 69.88 108 GLY A CA 1
ATOM 888 C C . GLY A 1 108 ? -12.230 7.053 15.328 1.00 69.88 108 GLY A C 1
ATOM 889 O O . GLY A 1 108 ? -12.374 6.016 15.971 1.00 69.88 108 GLY A O 1
ATOM 890 N N . LEU A 1 109 ? -11.365 7.161 14.313 1.00 82.81 109 LEU A N 1
ATOM 891 C CA . LEU A 1 109 ? -10.360 6.153 13.991 1.00 82.81 109 LEU A CA 1
ATOM 892 C C . LEU A 1 109 ? -9.043 6.525 14.679 1.00 82.81 109 LEU A C 1
ATOM 894 O O . LEU A 1 109 ? -8.346 7.450 14.273 1.00 82.81 109 LEU A O 1
ATOM 898 N N . TYR A 1 110 ? -8.710 5.805 15.741 1.00 85.81 110 TYR A N 1
ATOM 899 C CA . TYR A 1 110 ? -7.501 6.026 16.525 1.00 85.81 110 TYR A CA 1
ATOM 900 C C . TYR A 1 110 ? -6.464 5.017 16.070 1.00 85.81 110 TYR A C 1
ATOM 902 O O . TYR A 1 110 ? -6.699 3.824 16.223 1.00 85.81 110 TYR A O 1
ATOM 910 N N . LEU A 1 111 ? -5.343 5.467 15.508 1.00 87.44 111 LEU A N 1
ATOM 911 C CA . LEU A 1 111 ? -4.264 4.562 15.117 1.00 87.44 111 LEU A CA 1
ATOM 912 C C . LEU A 1 111 ? -2.934 4.992 15.758 1.00 87.44 111 LEU A C 1
ATOM 914 O O . LEU A 1 111 ? -2.618 6.188 15.783 1.00 87.44 111 LEU A O 1
ATOM 918 N N . PRO A 1 112 ? -2.161 4.033 16.306 1.00 88.81 112 PRO A N 1
ATOM 919 C CA . PRO A 1 112 ? -2.405 2.585 16.299 1.00 88.81 112 PRO A CA 1
ATOM 920 C C . PRO A 1 112 ? -3.423 2.150 17.377 1.00 88.81 112 PRO A C 1
ATOM 922 O O . PRO A 1 112 ? -3.459 2.721 18.467 1.00 88.81 112 PRO A O 1
ATOM 925 N N . GLU A 1 113 ? -4.211 1.109 17.093 1.00 89.81 113 GLU A N 1
ATOM 926 C CA . GLU A 1 113 ? -5.183 0.494 18.016 1.00 89.81 113 GLU A CA 1
ATOM 927 C C . GLU A 1 113 ? -5.113 -1.032 17.910 1.00 89.81 113 GLU A C 1
ATOM 929 O O . GLU A 1 113 ? -4.784 -1.585 16.859 1.00 89.81 113 GLU A O 1
ATOM 934 N N . LYS A 1 114 ? -5.416 -1.738 19.005 1.00 91.31 114 LYS A N 1
ATOM 935 C CA . LYS A 1 114 ? -5.462 -3.204 18.973 1.00 91.31 114 LYS A CA 1
ATOM 936 C C . LYS A 1 114 ? -6.625 -3.658 18.098 1.00 91.31 114 LYS A C 1
ATOM 938 O O . LYS A 1 114 ? -7.745 -3.196 18.287 1.00 91.31 114 LYS A O 1
ATOM 943 N N . LEU A 1 115 ? -6.402 -4.653 17.237 1.00 89.50 115 LEU A N 1
ATOM 944 C CA . LEU A 1 115 ? -7.458 -5.213 16.380 1.00 89.50 115 LEU A CA 1
ATOM 945 C C . LEU A 1 115 ? -8.712 -5.639 17.157 1.00 89.50 115 LEU A C 1
ATOM 947 O O . LEU A 1 115 ? -9.820 -5.435 16.681 1.00 89.50 115 LEU A O 1
ATOM 951 N N . SER A 1 116 ? -8.554 -6.173 18.372 1.00 91.25 116 SER A N 1
ATOM 952 C CA . SER A 1 116 ? -9.680 -6.565 19.235 1.00 91.25 116 SER A CA 1
ATOM 953 C C . SER A 1 116 ? -10.564 -5.397 19.685 1.00 91.25 116 SER A C 1
ATOM 955 O O . SER A 1 116 ? -11.692 -5.619 20.112 1.00 91.25 116 SER A O 1
ATOM 957 N N . ASN A 1 117 ? -10.037 -4.174 19.637 1.00 90.56 117 ASN A N 1
ATOM 958 C CA . ASN A 1 117 ? -10.708 -2.946 20.054 1.00 90.56 117 ASN A CA 1
ATOM 959 C C . ASN A 1 117 ? -11.116 -2.076 18.857 1.00 90.56 117 ASN A C 1
ATOM 961 O O . ASN A 1 117 ? -11.896 -1.136 19.016 1.00 90.56 117 ASN A O 1
ATOM 965 N N . LEU A 1 118 ? -10.566 -2.356 17.673 1.00 86.62 118 LEU A N 1
ATOM 966 C CA . LEU A 1 118 ? -10.797 -1.568 16.477 1.00 86.62 118 LEU A CA 1
ATOM 967 C C . LEU A 1 118 ? -12.228 -1.798 15.988 1.00 86.62 118 LEU A C 1
ATOM 969 O O . LEU A 1 118 ? -12.603 -2.895 15.578 1.00 86.62 118 LEU A O 1
ATOM 973 N N . SER A 1 119 ? -13.041 -0.747 16.048 1.00 86.69 119 SER A N 1
ATOM 974 C CA . SER A 1 119 ? -14.393 -0.785 15.495 1.00 86.69 119 SER A CA 1
ATOM 975 C C . SER A 1 119 ? -14.345 -0.875 13.972 1.00 86.69 119 SER A C 1
ATOM 977 O O . SER A 1 119 ? -13.445 -0.323 13.341 1.00 86.69 119 SER A O 1
ATOM 979 N N . ASN A 1 120 ? -15.349 -1.519 13.376 1.00 84.56 120 ASN A N 1
ATOM 980 C CA . ASN A 1 120 ? -15.507 -1.519 11.924 1.00 84.56 120 ASN A CA 1
ATOM 981 C C . ASN A 1 120 ? -15.618 -0.078 11.409 1.00 84.56 120 ASN A C 1
ATOM 983 O O . ASN A 1 120 ? -16.384 0.725 11.946 1.00 84.56 120 ASN A O 1
ATOM 987 N N . PHE A 1 121 ? -14.892 0.227 10.340 1.00 86.00 121 PHE A N 1
ATOM 988 C CA . PHE A 1 121 ? -14.914 1.525 9.677 1.00 86.00 121 PHE A CA 1
ATOM 989 C C . PHE A 1 121 ? -14.957 1.336 8.160 1.00 86.00 121 PHE A C 1
ATOM 991 O O . PHE A 1 121 ? -14.632 0.270 7.640 1.00 86.00 121 PHE A O 1
ATOM 998 N N . TYR A 1 122 ? -15.359 2.387 7.451 1.00 84.31 122 TYR A N 1
ATOM 999 C CA . TYR A 1 122 ? -15.313 2.433 5.995 1.00 84.31 122 TYR A CA 1
ATOM 1000 C C . TYR A 1 122 ? -14.260 3.440 5.550 1.00 84.31 122 TYR A C 1
ATOM 1002 O O . TYR A 1 122 ? -14.192 4.546 6.085 1.00 84.31 122 TYR A O 1
ATOM 1010 N N . SER A 1 123 ? -13.480 3.068 4.539 1.00 84.12 123 SER A N 1
ATOM 1011 C CA . SER A 1 123 ? -12.591 3.978 3.821 1.00 84.12 123 SER A CA 1
ATOM 1012 C C . SER A 1 123 ? -13.167 4.204 2.430 1.00 84.12 123 SER A C 1
ATOM 1014 O O . SER A 1 123 ? -13.348 3.256 1.667 1.00 84.12 123 SER A O 1
ATOM 1016 N N . PHE A 1 124 ? -13.505 5.455 2.119 1.00 84.81 124 PHE A N 1
ATOM 1017 C CA . PHE A 1 124 ? -14.021 5.841 0.810 1.00 84.81 124 PHE A CA 1
ATOM 1018 C C . PHE A 1 124 ? -12.972 6.638 0.065 1.00 84.81 124 PHE A C 1
ATOM 1020 O O . PHE A 1 124 ? -12.367 7.562 0.612 1.00 84.81 124 PHE A O 1
ATOM 1027 N N . LEU A 1 125 ? -12.808 6.312 -1.211 1.00 83.50 125 LEU A N 1
ATOM 1028 C CA . LEU A 1 125 ? -11.848 6.982 -2.053 1.00 83.50 125 LEU A CA 1
ATOM 1029 C C . LEU A 1 125 ? -12.4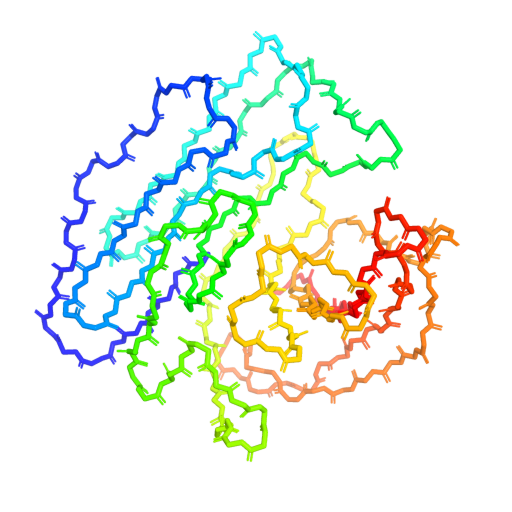04 7.220 -3.453 1.00 83.50 125 LEU A C 1
ATOM 1031 O O . LEU A 1 125 ? -12.903 6.311 -4.107 1.00 83.50 125 LEU A O 1
ATOM 1035 N N . TYR A 1 126 ? -12.207 8.446 -3.928 1.00 88.81 126 TYR A N 1
ATOM 1036 C CA . TYR A 1 126 ? -12.334 8.808 -5.332 1.00 88.81 126 TYR A CA 1
ATOM 1037 C C . TYR A 1 126 ? -10.933 8.928 -5.914 1.00 88.81 126 TYR A C 1
ATOM 1039 O O . TYR A 1 126 ? -10.102 9.683 -5.397 1.00 88.81 126 TYR A O 1
ATOM 1047 N N . TYR A 1 127 ? -10.656 8.160 -6.959 1.00 89.31 127 TYR A N 1
ATOM 1048 C CA . TYR A 1 127 ? -9.343 8.142 -7.574 1.00 89.31 127 TYR A CA 1
ATOM 1049 C C . TYR A 1 127 ? -9.440 7.924 -9.078 1.00 89.31 127 TYR A C 1
ATOM 1051 O O . TYR A 1 127 ? -10.441 7.451 -9.610 1.00 89.31 127 TYR A O 1
ATOM 1059 N N . THR A 1 128 ? -8.374 8.304 -9.763 1.00 90.19 128 THR A N 1
ATOM 1060 C CA . THR A 1 128 ? -8.141 7.970 -11.160 1.00 90.19 128 THR A CA 1
ATOM 1061 C C . THR A 1 128 ? -6.676 7.603 -11.261 1.00 90.19 128 THR A C 1
ATOM 1063 O O . THR A 1 128 ? -5.826 8.281 -10.684 1.00 90.19 128 THR A O 1
ATOM 1066 N N . VAL A 1 129 ? -6.395 6.515 -11.964 1.00 89.69 129 VAL A N 1
ATOM 1067 C CA . VAL A 1 129 ? -5.040 6.073 -12.273 1.00 89.69 129 VAL A CA 1
ATOM 1068 C C . VAL A 1 129 ? -4.875 6.186 -13.776 1.00 89.69 129 VAL A C 1
ATOM 1070 O O . VAL A 1 129 ? -5.747 5.761 -14.529 1.00 89.69 129 VAL A O 1
ATOM 1073 N N . TRP A 1 130 ? -3.778 6.783 -14.221 1.00 88.31 130 TRP A N 1
ATOM 1074 C CA . TRP A 1 130 ? -3.447 6.852 -15.635 1.00 88.31 130 TRP A CA 1
ATOM 1075 C C . TRP A 1 130 ? -1.937 6.787 -15.811 1.00 88.31 130 TRP A C 1
ATOM 1077 O O . TRP A 1 130 ? -1.173 7.326 -15.011 1.00 88.31 130 TRP A O 1
ATOM 1087 N N . ASN A 1 131 ? -1.504 6.143 -16.885 1.00 85.00 131 ASN A N 1
ATOM 1088 C CA . ASN A 1 131 ? -0.124 6.136 -17.336 1.00 85.00 131 ASN A CA 1
ATOM 1089 C C . ASN A 1 131 ? -0.057 6.668 -18.772 1.00 85.00 131 ASN A C 1
ATOM 1091 O O . ASN A 1 131 ? -0.954 6.447 -19.579 1.00 85.00 131 ASN A O 1
ATOM 1095 N N . VAL A 1 132 ? 1.023 7.380 -19.095 1.00 78.19 132 VAL A N 1
ATOM 1096 C CA . VAL A 1 132 ? 1.330 7.770 -20.484 1.00 78.19 132 VAL A CA 1
ATOM 1097 C C . VAL A 1 132 ? 2.313 6.769 -21.090 1.00 78.19 132 VAL A C 1
ATOM 1099 O O . VAL A 1 132 ? 2.104 6.260 -22.185 1.00 78.19 132 VAL A O 1
ATOM 1102 N N . THR A 1 133 ? 3.369 6.448 -20.342 1.00 81.06 133 THR A N 1
ATOM 1103 C CA . THR A 1 133 ? 4.400 5.460 -20.681 1.00 81.06 133 THR A CA 1
ATOM 1104 C C . THR A 1 133 ? 4.891 4.780 -19.406 1.00 81.06 133 THR A C 1
ATOM 1106 O O . THR A 1 133 ? 4.948 5.425 -18.360 1.00 81.06 133 THR A O 1
ATOM 1109 N N . GLY A 1 134 ? 5.292 3.511 -19.493 1.00 84.44 134 GLY A N 1
ATOM 1110 C CA . GLY A 1 134 ? 5.701 2.713 -18.333 1.00 84.44 134 GLY A CA 1
ATOM 1111 C C . GLY A 1 134 ? 4.543 1.923 -17.719 1.00 84.44 134 GLY A C 1
ATOM 1112 O O . GLY A 1 134 ? 3.496 1.747 -18.347 1.00 84.44 134 GLY A O 1
ATOM 1113 N N . ARG A 1 135 ? 4.738 1.428 -16.494 1.00 86.81 135 ARG A N 1
ATOM 1114 C CA . ARG A 1 135 ? 3.773 0.588 -15.775 1.00 86.81 135 ARG A CA 1
ATOM 1115 C C . ARG A 1 135 ? 3.463 1.187 -14.408 1.00 86.81 135 ARG A C 1
ATOM 1117 O O . ARG A 1 135 ? 4.353 1.716 -13.753 1.00 86.81 135 ARG A O 1
ATOM 1124 N N . ILE A 1 136 ? 2.203 1.076 -14.007 1.00 89.50 136 ILE A N 1
ATOM 1125 C CA . ILE A 1 136 ? 1.767 1.238 -12.621 1.00 89.50 136 ILE A CA 1
ATOM 1126 C C . ILE A 1 136 ? 1.527 -0.176 -12.106 1.00 89.50 136 ILE A C 1
ATOM 1128 O O . ILE A 1 136 ? 0.717 -0.899 -12.690 1.00 89.50 136 ILE A O 1
ATOM 1132 N N . ASP A 1 137 ? 2.292 -0.585 -11.096 1.00 91.06 137 ASP A N 1
ATOM 1133 C CA . ASP A 1 137 ? 2.210 -1.936 -10.536 1.00 91.06 137 ASP A CA 1
ATOM 1134 C C . ASP A 1 137 ? 0.868 -2.138 -9.840 1.00 91.06 137 ASP A C 1
ATOM 1136 O O . ASP A 1 137 ? 0.148 -3.084 -10.170 1.00 91.06 137 ASP A O 1
ATOM 1140 N N . ASP A 1 138 ? 0.489 -1.180 -8.995 1.00 93.19 138 ASP A N 1
ATOM 1141 C CA . ASP A 1 138 ? -0.786 -1.150 -8.299 1.00 93.19 138 ASP A CA 1
ATOM 1142 C C . ASP A 1 138 ? -1.222 0.267 -7.894 1.00 93.19 138 ASP A C 1
ATOM 1144 O O . ASP A 1 138 ? -0.499 1.258 -8.026 1.00 93.19 138 ASP A O 1
ATOM 1148 N N . PHE A 1 139 ? -2.468 0.338 -7.440 1.00 93.88 139 PHE A N 1
ATOM 1149 C CA . PHE A 1 139 ? -2.965 1.383 -6.569 1.00 93.88 139 PHE A CA 1
ATOM 1150 C C . PHE A 1 139 ? -3.662 0.710 -5.384 1.00 93.88 139 PHE A C 1
ATOM 1152 O O . PHE A 1 139 ? -4.783 0.190 -5.512 1.00 93.88 139 PHE A O 1
ATOM 1159 N N . SER A 1 140 ? -2.985 0.704 -4.239 1.00 93.94 140 SER A N 1
ATOM 1160 C CA . SER A 1 140 ? -3.410 -0.055 -3.069 1.00 93.94 140 SER A CA 1
ATOM 1161 C C . SER A 1 140 ? -3.610 0.759 -1.794 1.00 93.94 140 SER A C 1
ATOM 1163 O O . SER A 1 140 ? -3.178 1.902 -1.664 1.00 93.94 140 SER A O 1
ATOM 1165 N N . TYR A 1 141 ? -4.286 0.129 -0.836 1.00 93.88 141 TYR A N 1
ATOM 1166 C CA . TYR A 1 141 ? -4.060 0.390 0.581 1.00 93.88 141 TYR A CA 1
ATOM 1167 C C . TYR A 1 141 ? -2.926 -0.501 1.073 1.00 93.88 141 TYR A C 1
ATOM 1169 O O . TYR A 1 141 ? -2.873 -1.667 0.685 1.00 93.88 141 TYR A O 1
ATOM 1177 N N . ASP A 1 142 ? -2.090 0.045 1.948 1.00 91.75 142 ASP A N 1
ATOM 1178 C CA . ASP A 1 142 ? -1.055 -0.672 2.686 1.00 91.75 142 ASP A CA 1
ATOM 1179 C C . ASP A 1 142 ? -1.305 -0.450 4.184 1.00 91.75 142 ASP A C 1
ATOM 1181 O O . ASP A 1 142 ? -1.576 0.676 4.611 1.00 91.75 142 ASP A O 1
ATOM 1185 N N . MET A 1 143 ? -1.346 -1.534 4.953 1.00 92.94 143 MET A N 1
ATOM 1186 C CA . MET A 1 143 ? -1.714 -1.535 6.365 1.00 92.94 143 MET A CA 1
ATOM 1187 C C . MET A 1 143 ? -0.822 -2.500 7.128 1.00 92.94 143 MET A C 1
ATOM 1189 O O . MET A 1 143 ? -0.675 -3.660 6.749 1.00 92.94 143 MET A O 1
ATOM 1193 N N . TRP A 1 144 ? -0.323 -2.052 8.272 1.00 92.69 144 TRP A N 1
ATOM 1194 C CA . TRP A 1 144 ? 0.631 -2.812 9.066 1.00 92.69 144 TRP A CA 1
ATOM 1195 C C . TRP A 1 144 ? 0.023 -3.277 10.382 1.00 92.69 144 TRP A C 1
ATOM 1197 O O . TRP A 1 144 ? -0.554 -2.495 11.140 1.00 92.69 144 TRP A O 1
ATOM 1207 N N . LEU A 1 145 ? 0.168 -4.570 10.661 1.00 94.38 145 LEU A N 1
ATOM 1208 C CA . LEU A 1 145 ? -0.228 -5.199 11.912 1.00 94.38 145 LEU A CA 1
ATOM 1209 C C . LEU A 1 145 ? 1.021 -5.691 12.626 1.00 94.38 145 LEU A C 1
ATOM 1211 O O . LEU A 1 145 ? 1.709 -6.598 12.159 1.00 94.38 145 LEU A O 1
ATOM 1215 N N . THR A 1 146 ? 1.283 -5.109 13.785 1.00 93.06 146 THR A N 1
ATOM 1216 C CA . THR A 1 146 ? 2.472 -5.403 14.578 1.00 93.06 146 THR A CA 1
ATOM 1217 C C . THR A 1 146 ? 2.057 -5.881 15.974 1.00 93.06 146 THR A C 1
ATOM 1219 O O . THR A 1 146 ? 1.030 -5.443 16.509 1.00 93.06 146 THR A O 1
ATOM 1222 N N . PRO A 1 147 ? 2.833 -6.764 16.630 1.00 89.75 147 PRO A N 1
ATOM 1223 C CA . PRO A 1 147 ? 2.549 -7.185 18.001 1.00 89.75 147 PRO A CA 1
ATOM 1224 C C . PRO A 1 147 ? 2.612 -6.035 19.014 1.00 89.75 147 PRO A C 1
ATOM 1226 O O . PRO A 1 147 ? 2.002 -6.117 20.081 1.00 89.75 147 PRO A O 1
ATOM 1229 N N . GLN A 1 148 ? 3.378 -4.984 18.704 1.00 87.19 148 GLN A N 1
ATOM 1230 C CA . GLN A 1 148 ? 3.547 -3.790 19.529 1.00 87.19 148 GLN A CA 1
ATOM 1231 C C . GLN A 1 148 ? 3.386 -2.524 18.676 1.00 87.19 148 GLN A C 1
ATOM 1233 O O . GLN A 1 148 ? 3.867 -2.493 17.546 1.00 87.19 148 GLN A O 1
ATOM 1238 N N . PRO A 1 149 ? 2.777 -1.449 19.205 1.00 81.69 149 PRO A N 1
ATOM 1239 C CA . PRO A 1 149 ? 2.469 -0.248 18.422 1.00 81.69 149 PRO A CA 1
ATOM 1240 C C . PRO A 1 149 ? 3.696 0.575 18.002 1.00 81.69 149 PRO A C 1
ATOM 1242 O O . PRO A 1 149 ? 3.575 1.403 17.112 1.00 81.69 149 PRO A O 1
ATOM 1245 N N . ASN A 1 150 ? 4.854 0.372 18.640 1.00 82.38 150 ASN A N 1
ATOM 1246 C CA . ASN A 1 150 ? 6.062 1.175 18.432 1.00 82.38 150 ASN A CA 1
ATOM 1247 C C . ASN A 1 150 ? 7.249 0.268 18.063 1.00 82.38 150 ASN A C 1
ATOM 1249 O O . ASN A 1 150 ? 8.224 0.181 18.815 1.00 82.38 150 ASN A O 1
ATOM 1253 N N . VAL A 1 151 ? 7.147 -0.484 16.965 1.00 84.12 151 VAL A N 1
ATOM 1254 C CA . VAL A 1 151 ? 8.257 -1.332 16.494 1.00 84.12 151 VAL A CA 1
ATOM 1255 C C . VAL A 1 151 ? 9.177 -0.528 15.572 1.00 84.12 151 VAL A C 1
ATOM 1257 O O . VAL A 1 151 ? 8.711 0.022 14.587 1.00 84.12 151 VAL A O 1
ATOM 1260 N N . PRO A 1 152 ? 10.486 -0.409 15.835 1.00 83.00 152 PRO A N 1
ATOM 1261 C CA . PRO A 1 152 ? 11.363 0.417 14.995 1.00 83.00 152 PRO A CA 1
ATOM 1262 C C . PRO A 1 152 ? 11.679 -0.228 13.636 1.00 83.00 152 PRO A C 1
ATOM 1264 O O . PRO A 1 152 ? 12.195 0.431 12.738 1.00 83.00 152 PRO A O 1
ATOM 1267 N N . GLN A 1 153 ? 11.431 -1.533 13.500 1.00 86.19 153 GLN A N 1
ATOM 1268 C CA . GLN A 1 153 ? 11.706 -2.322 12.306 1.00 86.19 153 GLN A CA 1
ATOM 1269 C C . GLN A 1 153 ? 10.675 -3.441 12.183 1.00 86.19 153 GLN A C 1
ATOM 1271 O O . GLN A 1 153 ? 10.250 -4.001 13.194 1.00 86.19 153 GLN A O 1
ATOM 1276 N N . LEU A 1 154 ? 10.327 -3.768 10.941 1.00 89.50 154 LEU A N 1
ATOM 1277 C CA . LEU A 1 154 ? 9.438 -4.871 10.595 1.00 89.50 154 LEU A CA 1
ATOM 1278 C C . LEU A 1 154 ? 10.215 -6.185 10.525 1.00 89.50 154 LEU A C 1
ATOM 1280 O O . LEU A 1 154 ? 11.352 -6.241 10.050 1.00 89.50 154 LEU A O 1
ATOM 1284 N N . SER A 1 155 ? 9.592 -7.251 11.000 1.00 92.81 155 SER A N 1
ATOM 1285 C CA . SER A 1 155 ? 10.236 -8.533 11.228 1.00 92.81 155 SER A CA 1
ATOM 1286 C C . SER A 1 155 ? 9.238 -9.689 11.209 1.00 92.81 155 SER A C 1
ATOM 1288 O O . SER A 1 155 ? 8.028 -9.528 11.047 1.00 92.81 155 SER A O 1
ATOM 1290 N N . LYS A 1 156 ? 9.758 -10.902 11.382 1.00 94.31 156 LYS A N 1
ATOM 1291 C CA . LYS A 1 156 ? 8.951 -12.111 11.500 1.00 94.31 156 LYS A CA 1
ATOM 1292 C C . LYS A 1 156 ? 7.927 -11.987 12.634 1.00 94.31 156 LYS A C 1
ATOM 1294 O O . LYS A 1 156 ? 8.292 -11.903 13.803 1.00 94.31 156 LYS A O 1
ATOM 1299 N N . GLY A 1 157 ? 6.651 -12.097 12.274 1.00 91.56 157 GLY A N 1
ATOM 1300 C CA . GLY A 1 157 ? 5.515 -11.943 13.186 1.00 91.56 157 GLY A CA 1
ATOM 1301 C C . GLY A 1 157 ? 4.713 -10.666 12.938 1.00 91.56 157 GLY A C 1
ATOM 1302 O O . GLY A 1 157 ? 3.558 -10.610 13.352 1.00 91.56 157 GLY A O 1
ATOM 1303 N N . ASP A 1 158 ? 5.288 -9.698 12.221 1.00 94.19 158 ASP A N 1
ATOM 1304 C CA . ASP A 1 158 ? 4.561 -8.558 11.670 1.00 94.19 158 ASP A CA 1
ATOM 1305 C C . ASP A 1 158 ? 3.844 -8.967 10.373 1.00 94.19 158 ASP A C 1
ATOM 1307 O O . ASP A 1 158 ? 4.277 -9.891 9.666 1.00 94.19 158 ASP A O 1
ATOM 1311 N N . ILE A 1 159 ? 2.731 -8.296 10.073 1.00 95.56 159 ILE A N 1
ATOM 1312 C CA . ILE A 1 159 ? 1.909 -8.568 8.892 1.00 95.56 159 ILE A CA 1
ATOM 1313 C C . ILE A 1 159 ? 1.669 -7.274 8.115 1.00 95.56 159 ILE A C 1
ATOM 1315 O O . ILE A 1 159 ? 1.168 -6.297 8.666 1.00 95.56 159 ILE A O 1
ATOM 1319 N N . GLU A 1 160 ? 1.974 -7.310 6.824 1.00 95.69 160 GLU A N 1
ATOM 1320 C CA . GLU A 1 160 ? 1.549 -6.322 5.832 1.00 95.69 160 GLU A CA 1
ATOM 1321 C C . GLU A 1 160 ? 0.235 -6.801 5.214 1.00 95.69 160 GLU A C 1
ATOM 1323 O O . GLU A 1 160 ? 0.138 -7.940 4.752 1.00 95.69 160 GLU A O 1
ATOM 1328 N N . VAL A 1 161 ? -0.789 -5.958 5.208 1.00 96.81 161 VAL A N 1
ATOM 1329 C CA . VAL A 1 161 ? -2.067 -6.233 4.554 1.00 96.81 161 VAL A CA 1
ATOM 1330 C C . VAL A 1 161 ? -2.266 -5.215 3.447 1.00 96.81 161 VAL A C 1
ATOM 1332 O O . VAL A 1 161 ? -2.604 -4.061 3.705 1.00 96.81 161 VAL A O 1
ATOM 1335 N N . MET A 1 162 ? -2.124 -5.669 2.206 1.00 97.00 162 MET A N 1
ATOM 1336 C CA . MET A 1 162 ? -2.348 -4.831 1.039 1.00 97.00 162 MET A CA 1
ATOM 1337 C C . MET A 1 162 ? -3.701 -5.117 0.389 1.00 97.00 162 MET A C 1
ATOM 1339 O O . MET A 1 162 ? -4.062 -6.271 0.149 1.00 97.00 162 MET A O 1
ATOM 1343 N N . ILE A 1 163 ? -4.437 -4.062 0.038 1.00 95.88 163 ILE A N 1
ATO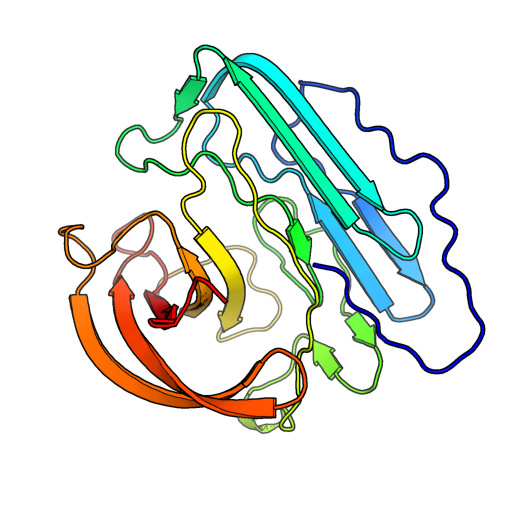M 1344 C CA . ILE A 1 163 ? -5.683 -4.152 -0.739 1.00 95.88 163 ILE A CA 1
ATOM 1345 C C . ILE A 1 163 ? -5.483 -3.405 -2.051 1.00 95.88 163 ILE A C 1
ATOM 1347 O O . ILE A 1 163 ? -5.484 -2.176 -2.074 1.00 95.88 163 ILE A O 1
ATOM 1351 N N . TRP A 1 164 ? -5.312 -4.144 -3.143 1.00 95.44 164 TRP A N 1
ATOM 1352 C CA . TRP A 1 164 ? -5.029 -3.604 -4.471 1.00 95.44 164 TRP A CA 1
ATOM 1353 C C . TRP A 1 164 ? -6.344 -3.319 -5.196 1.00 95.44 164 TRP A C 1
ATOM 1355 O O . TRP A 1 164 ? -7.017 -4.241 -5.664 1.00 95.44 164 TRP A O 1
ATOM 1365 N N . ASN A 1 165 ? -6.719 -2.039 -5.272 1.00 92.62 165 ASN A N 1
ATOM 1366 C CA . ASN A 1 165 ? -7.947 -1.594 -5.944 1.00 92.62 165 ASN A CA 1
ATOM 1367 C C . ASN A 1 165 ? -7.752 -1.482 -7.462 1.00 92.62 165 ASN A C 1
ATOM 1369 O O . ASN A 1 165 ? -8.682 -1.717 -8.228 1.00 92.62 165 ASN A O 1
ATOM 1373 N N . TYR A 1 166 ? -6.530 -1.153 -7.881 1.00 93.12 166 TYR A N 1
ATOM 1374 C CA . TYR A 1 166 ? -6.049 -1.306 -9.248 1.00 93.12 166 TYR A CA 1
ATOM 1375 C C . TYR A 1 166 ? -4.716 -2.042 -9.235 1.00 93.12 166 TYR A C 1
ATOM 1377 O O . TYR A 1 166 ? -3.940 -1.886 -8.297 1.00 93.12 166 TYR A O 1
ATOM 1385 N N . TRP A 1 167 ? -4.453 -2.843 -10.263 1.00 92.69 167 TRP A N 1
ATOM 1386 C CA . TRP A 1 167 ? -3.178 -3.524 -10.432 1.00 92.69 167 TRP A CA 1
ATOM 1387 C C . TRP A 1 167 ? -2.847 -3.740 -11.906 1.00 92.69 167 TRP A C 1
ATOM 1389 O O . TRP A 1 167 ? -3.673 -4.194 -12.687 1.00 92.69 167 TRP A O 1
ATOM 1399 N N . GLY A 1 168 ? -1.622 -3.386 -12.292 1.00 89.06 168 GLY A N 1
ATOM 1400 C CA . GLY A 1 168 ? -1.023 -3.748 -13.576 1.00 89.06 168 GLY A CA 1
ATOM 1401 C C . GLY A 1 168 ? -0.092 -4.959 -13.464 1.00 89.06 168 GLY A C 1
ATOM 1402 O O . GLY A 1 168 ? 0.188 -5.620 -14.467 1.00 89.06 168 GLY A O 1
ATOM 1403 N N . GLN A 1 169 ? 0.391 -5.273 -12.257 1.00 87.69 169 GLN A N 1
ATOM 1404 C CA . GLN A 1 169 ? 1.177 -6.473 -11.986 1.00 87.69 169 GLN A CA 1
ATOM 1405 C C . GLN A 1 169 ? 0.278 -7.634 -11.551 1.00 87.69 169 GLN A C 1
ATOM 1407 O O . GLN A 1 169 ? -0.413 -7.556 -10.542 1.00 87.69 169 GLN A O 1
ATOM 1412 N N . ASN A 1 170 ? 0.349 -8.759 -12.267 1.00 88.19 170 ASN A N 1
ATOM 1413 C CA . ASN A 1 170 ? -0.338 -9.982 -11.860 1.00 88.19 170 ASN A CA 1
ATOM 1414 C C . ASN A 1 170 ? 0.554 -10.841 -10.949 1.00 88.19 170 ASN A C 1
ATOM 1416 O O . ASN A 1 170 ? 1.575 -11.366 -11.405 1.00 88.19 170 ASN A O 1
ATOM 1420 N N . LEU A 1 171 ? 0.147 -11.025 -9.688 1.00 91.31 171 LEU A N 1
ATOM 1421 C CA . LEU A 1 171 ? 0.883 -11.840 -8.715 1.00 91.31 171 LEU A CA 1
ATOM 1422 C C . LEU A 1 171 ? 0.838 -13.348 -9.002 1.00 91.31 171 LEU A C 1
ATOM 1424 O O . LEU A 1 171 ? 1.719 -14.064 -8.533 1.00 91.31 171 LEU A O 1
ATOM 1428 N N . SER A 1 172 ? -0.096 -13.843 -9.826 1.00 87.56 172 SER A N 1
ATOM 1429 C CA . SER A 1 172 ? -0.181 -15.274 -10.177 1.00 87.56 172 SER A CA 1
ATOM 1430 C C . SER A 1 172 ? 1.079 -15.810 -10.858 1.00 87.56 172 SER A C 1
ATOM 1432 O O . SER A 1 172 ? 1.340 -17.009 -10.833 1.00 87.56 172 SER A O 1
ATOM 1434 N N . ASN A 1 173 ? 1.843 -14.922 -11.496 1.00 82.50 173 ASN A N 1
ATOM 1435 C CA . ASN A 1 173 ? 3.034 -15.261 -12.271 1.00 82.50 173 ASN A CA 1
ATOM 1436 C C . ASN A 1 173 ? 4.331 -14.954 -11.514 1.00 82.50 173 ASN A C 1
ATOM 1438 O O . ASN A 1 173 ? 5.413 -15.003 -12.099 1.00 82.50 173 ASN A O 1
ATOM 1442 N N . VAL A 1 174 ? 4.234 -14.599 -10.232 1.00 87.12 174 VAL A N 1
ATOM 1443 C CA . VAL A 1 174 ? 5.376 -14.199 -9.417 1.00 87.12 174 VAL A CA 1
ATOM 1444 C C . VAL A 1 174 ? 5.717 -15.341 -8.448 1.00 87.12 174 VAL A C 1
ATOM 1446 O O . VAL A 1 174 ? 4.915 -15.661 -7.574 1.00 87.12 174 VAL A O 1
ATOM 1449 N N . PRO A 1 175 ? 6.901 -15.972 -8.568 1.00 84.56 175 PRO A N 1
ATOM 1450 C CA . PRO A 1 175 ? 7.165 -17.305 -8.008 1.00 84.56 175 PRO A CA 1
ATOM 1451 C C . PRO A 1 175 ? 7.183 -17.389 -6.476 1.00 84.56 175 PRO A C 1
ATOM 1453 O O . PRO A 1 175 ? 7.110 -18.484 -5.926 1.00 84.56 175 PRO A O 1
ATOM 1456 N N . TYR A 1 176 ? 7.313 -16.262 -5.780 1.00 88.56 176 TYR A N 1
ATOM 1457 C CA . TYR A 1 176 ? 7.374 -16.204 -4.317 1.00 88.56 176 TYR A CA 1
ATOM 1458 C C . TYR A 1 176 ? 6.024 -15.893 -3.656 1.00 88.56 176 TYR A C 1
ATOM 1460 O O . TYR A 1 176 ? 5.917 -15.994 -2.434 1.00 88.56 176 TYR A O 1
ATOM 1468 N N . PHE A 1 177 ? 4.996 -15.553 -4.437 1.00 94.12 177 PHE A N 1
ATOM 1469 C CA . PHE A 1 177 ? 3.641 -15.387 -3.926 1.00 94.12 177 PHE A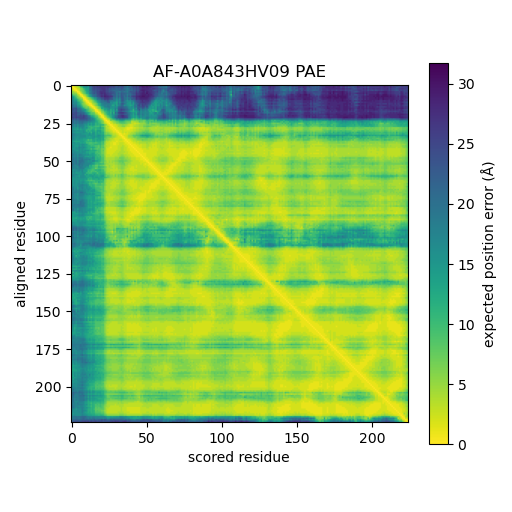 CA 1
ATOM 1470 C C . PHE A 1 177 ? 2.879 -16.708 -3.988 1.00 94.12 177 PHE A C 1
ATOM 1472 O O . PHE A 1 177 ? 2.746 -17.326 -5.043 1.00 94.12 177 PHE A O 1
ATOM 1479 N N . ALA A 1 178 ? 2.333 -17.123 -2.851 1.00 95.50 178 ALA A N 1
ATOM 1480 C CA . ALA A 1 178 ? 1.445 -18.269 -2.769 1.00 95.50 178 ALA A CA 1
ATOM 1481 C C . ALA A 1 178 ? -0.004 -17.808 -2.936 1.00 95.50 178 ALA A C 1
ATOM 1483 O O . ALA A 1 178 ? -0.495 -17.022 -2.130 1.00 95.50 178 ALA A O 1
ATOM 1484 N N . TYR A 1 179 ? -0.701 -18.310 -3.954 1.00 96.81 179 TYR A N 1
ATOM 1485 C CA . TYR A 1 179 ? -2.148 -18.134 -4.067 1.00 96.81 179 TYR A CA 1
ATOM 1486 C C . TYR A 1 179 ? -2.868 -18.970 -3.002 1.00 96.81 179 TYR A C 1
ATOM 1488 O O . TYR A 1 179 ? -2.608 -20.167 -2.879 1.00 96.81 179 TYR A O 1
ATOM 1496 N N . ILE A 1 180 ? -3.777 -18.348 -2.251 1.00 97.12 180 ILE A N 1
ATOM 1497 C CA . ILE A 1 180 ? -4.491 -18.995 -1.136 1.00 97.12 180 ILE A CA 1
ATOM 1498 C C . ILE A 1 180 ? -5.972 -19.213 -1.450 1.00 97.12 180 ILE A C 1
ATOM 1500 O O . ILE A 1 180 ? -6.594 -20.120 -0.901 1.00 97.12 180 ILE A O 1
ATOM 1504 N N . GLY A 1 181 ? -6.548 -18.410 -2.343 1.00 96.62 181 GLY A N 1
ATOM 1505 C CA . GLY A 1 181 ? -7.945 -18.545 -2.728 1.00 96.62 181 GLY A CA 1
ATOM 1506 C C . GLY A 1 181 ? -8.570 -17.232 -3.163 1.00 96.62 181 GLY A C 1
ATOM 1507 O O . GLY A 1 181 ? -7.887 -16.235 -3.394 1.00 96.62 181 GLY A O 1
ATOM 1508 N N . ASN A 1 182 ? -9.894 -17.252 -3.259 1.00 96.81 182 ASN A N 1
ATOM 1509 C CA . ASN A 1 182 ? -10.709 -16.086 -3.560 1.00 96.81 182 ASN A CA 1
ATOM 1510 C C . ASN A 1 182 ? -11.602 -15.753 -2.366 1.00 96.81 182 ASN A C 1
ATOM 1512 O O . ASN A 1 182 ? -12.066 -16.658 -1.668 1.00 96.81 182 ASN A O 1
ATOM 1516 N N . ALA A 1 183 ? -11.888 -14.471 -2.172 1.00 95.62 183 ALA A N 1
ATOM 1517 C CA . ALA A 1 183 ? -12.888 -14.007 -1.221 1.00 95.62 183 ALA A CA 1
ATOM 1518 C C . ALA A 1 183 ? -13.786 -12.943 -1.846 1.00 95.62 183 ALA A C 1
ATOM 1520 O O . ALA A 1 183 ? -13.376 -12.194 -2.733 1.00 95.62 183 ALA A O 1
ATOM 1521 N N . HIS A 1 184 ? -15.013 -12.872 -1.343 1.00 94.38 184 HIS A N 1
ATOM 1522 C CA . HIS A 1 184 ? -15.996 -11.895 -1.775 1.00 94.38 184 HIS A CA 1
ATOM 1523 C C . HIS A 1 184 ? -16.266 -10.896 -0.659 1.00 94.38 184 HIS A C 1
ATOM 1525 O O . HIS A 1 184 ? -16.577 -11.300 0.464 1.00 94.38 184 HIS A O 1
ATOM 1531 N N . PHE A 1 185 ? -16.175 -9.608 -0.982 1.00 91.88 185 PHE A N 1
ATOM 1532 C CA . PHE A 1 185 ? -16.451 -8.534 -0.036 1.00 91.88 185 PHE A CA 1
ATOM 1533 C C . PHE A 1 185 ? -17.480 -7.550 -0.605 1.00 91.88 185 PHE A C 1
ATOM 1535 O O . PHE A 1 185 ? -17.415 -7.205 -1.789 1.00 91.88 185 PHE A O 1
ATOM 1542 N N . PRO A 1 186 ? -18.431 -7.070 0.219 1.00 91.44 186 PRO A N 1
ATOM 1543 C CA . PRO A 1 186 ? -19.294 -5.963 -0.161 1.00 91.44 186 PRO A CA 1
ATOM 1544 C C . PRO A 1 186 ? -18.470 -4.669 -0.224 1.00 91.44 186 PRO A C 1
ATOM 1546 O O . PRO A 1 186 ? -18.062 -4.129 0.802 1.00 91.44 186 PRO A O 1
ATOM 1549 N N . THR A 1 187 ? -18.265 -4.153 -1.432 1.00 91.12 187 THR A N 1
ATOM 1550 C CA . THR A 1 187 ? -17.451 -2.963 -1.709 1.00 91.12 187 THR A CA 1
ATOM 1551 C C . THR A 1 187 ? -18.312 -1.880 -2.354 1.00 91.12 187 THR A C 1
ATOM 1553 O O . THR A 1 187 ? -19.091 -2.149 -3.271 1.00 91.12 187 THR A O 1
ATOM 1556 N N . TYR A 1 188 ? -18.187 -0.637 -1.883 1.00 90.00 188 TYR A N 1
ATOM 1557 C CA . TYR A 1 188 ? -18.904 0.507 -2.448 1.00 90.00 188 TYR A CA 1
ATOM 1558 C C . TYR A 1 188 ? -18.157 1.067 -3.666 1.00 90.00 188 TYR A C 1
ATOM 1560 O O . TYR A 1 188 ? -17.096 1.668 -3.522 1.00 90.00 188 TYR A O 1
ATOM 1568 N N . ILE A 1 189 ? -18.719 0.888 -4.862 1.00 89.69 189 ILE A N 1
ATOM 1569 C CA . ILE A 1 189 ? -18.139 1.319 -6.140 1.00 89.69 189 ILE A CA 1
ATOM 1570 C C . ILE A 1 189 ? -19.138 2.225 -6.856 1.00 89.69 189 ILE A C 1
ATOM 1572 O O . ILE A 1 189 ? -20.274 1.821 -7.126 1.00 89.69 189 ILE A O 1
ATOM 1576 N N . ASN A 1 190 ? -18.706 3.448 -7.181 1.00 89.38 190 ASN A N 1
ATOM 1577 C CA . ASN A 1 190 ? -19.453 4.425 -7.983 1.00 89.38 190 ASN A CA 1
ATOM 1578 C C . ASN A 1 190 ? -20.922 4.598 -7.548 1.00 89.38 190 ASN A C 1
ATOM 1580 O O . ASN A 1 190 ? -21.828 4.643 -8.376 1.00 89.38 190 ASN A O 1
ATOM 1584 N N . GLY A 1 191 ? -21.166 4.676 -6.236 1.00 88.44 191 GLY A N 1
ATOM 1585 C CA . GLY A 1 191 ? -22.506 4.899 -5.683 1.00 88.44 191 GLY A CA 1
ATOM 1586 C C . GLY A 1 191 ? -23.268 3.636 -5.270 1.00 88.44 191 GLY A C 1
ATOM 1587 O O . GLY A 1 191 ? -24.363 3.741 -4.724 1.00 88.44 191 GLY A O 1
ATOM 1588 N N . THR A 1 192 ? -22.723 2.443 -5.526 1.00 90.56 192 THR A N 1
ATOM 1589 C CA . THR A 1 192 ? -23.434 1.169 -5.328 1.00 90.56 192 THR A CA 1
ATOM 1590 C C . THR A 1 192 ? -22.584 0.156 -4.573 1.00 90.56 192 THR A C 1
ATOM 1592 O O . THR A 1 192 ? -21.391 0.032 -4.833 1.00 90.56 192 THR A O 1
ATOM 1595 N N . ILE A 1 193 ? -23.192 -0.598 -3.654 1.00 90.94 193 ILE A N 1
ATOM 1596 C CA . ILE A 1 193 ? -22.527 -1.745 -3.023 1.00 90.94 193 ILE A CA 1
ATOM 1597 C C . ILE A 1 193 ? -22.573 -2.918 -4.000 1.00 90.94 193 ILE A C 1
ATOM 1599 O O . ILE A 1 193 ? -23.648 -3.321 -4.445 1.00 90.94 193 ILE A O 1
ATOM 1603 N N . LYS A 1 194 ? -21.405 -3.471 -4.315 1.00 91.44 194 LYS A N 1
ATOM 1604 C CA . LYS A 1 194 ? -21.231 -4.658 -5.153 1.00 91.44 194 LYS A CA 1
ATOM 1605 C C . LYS A 1 194 ? -20.489 -5.722 -4.362 1.00 91.44 194 LYS A C 1
ATOM 1607 O O . LYS A 1 194 ? -19.630 -5.397 -3.551 1.00 91.44 194 LYS A O 1
ATOM 1612 N N . ASN A 1 195 ? -20.810 -6.988 -4.601 1.00 93.00 195 ASN A N 1
ATOM 1613 C CA . ASN A 1 195 ? -20.050 -8.090 -4.025 1.00 93.00 195 ASN A CA 1
ATOM 1614 C C . ASN A 1 195 ? -18.851 -8.393 -4.931 1.00 93.00 195 ASN A C 1
ATOM 1616 O O . ASN A 1 195 ? -19.004 -9.050 -5.958 1.00 93.00 195 ASN A O 1
ATOM 1620 N N . VAL A 1 196 ? -17.691 -7.850 -4.581 1.00 94.31 196 VAL A N 1
ATOM 1621 C CA . VAL A 1 196 ? -16.487 -7.849 -5.416 1.00 94.31 196 VAL A CA 1
ATOM 1622 C C . VAL A 1 196 ? -15.629 -9.059 -5.089 1.00 94.31 196 VAL A C 1
ATOM 1624 O O . VAL A 1 196 ? -15.472 -9.416 -3.922 1.00 94.31 196 VAL A O 1
ATOM 1627 N N . ASN A 1 197 ? -15.069 -9.690 -6.120 1.00 95.62 197 ASN A N 1
ATOM 1628 C CA . ASN A 1 197 ? -14.141 -10.803 -5.955 1.00 95.62 197 ASN A CA 1
ATOM 1629 C C . ASN A 1 197 ? -12.698 -10.307 -5.772 1.00 95.62 197 ASN A C 1
ATOM 1631 O O . ASN A 1 197 ? -12.225 -9.462 -6.535 1.00 95.62 197 ASN A O 1
ATOM 1635 N N . TYR A 1 198 ? -11.989 -10.885 -4.806 1.0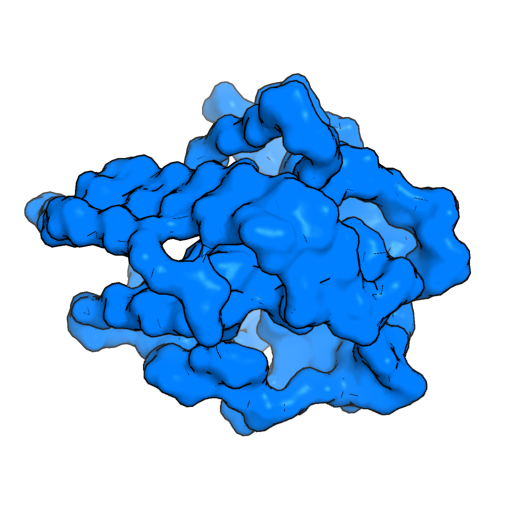0 96.19 198 TYR A N 1
ATOM 1636 C CA . TYR A 1 198 ? -10.577 -10.639 -4.540 1.00 96.19 198 TYR A CA 1
ATOM 1637 C C . TYR A 1 198 ? -9.798 -11.949 -4.601 1.00 96.19 198 TYR A C 1
ATOM 1639 O O . TYR A 1 198 ? -10.152 -12.909 -3.920 1.00 96.19 198 TYR A O 1
ATOM 1647 N N . SER A 1 199 ? -8.707 -11.964 -5.368 1.00 97.25 199 SER A N 1
ATOM 1648 C CA . SER A 1 199 ? -7.713 -13.04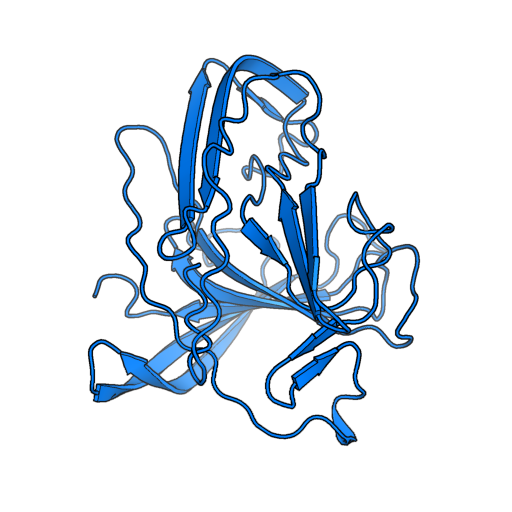0 -5.298 1.00 97.25 199 SER A CA 1
ATOM 1649 C C . SER A 1 199 ? -6.765 -12.768 -4.137 1.00 97.25 199 SER A C 1
ATOM 1651 O O . SER A 1 199 ? -6.281 -11.645 -4.002 1.00 97.25 199 SER A O 1
ATOM 1653 N N . ILE A 1 200 ? -6.482 -13.780 -3.322 1.00 97.94 200 ILE A N 1
ATOM 1654 C CA . ILE A 1 200 ? -5.659 -13.643 -2.119 1.00 97.94 200 ILE A CA 1
ATOM 1655 C C . ILE A 1 200 ? -4.317 -14.334 -2.325 1.00 97.94 200 ILE A C 1
ATOM 1657 O O . ILE A 1 200 ? -4.264 -15.523 -2.656 1.00 97.94 200 ILE A O 1
ATOM 1661 N N . TYR A 1 201 ? -3.243 -13.592 -2.070 1.00 98.00 201 TYR A N 1
ATOM 1662 C CA . TYR A 1 201 ? -1.872 -14.084 -2.118 1.00 98.00 201 TYR A CA 1
ATOM 1663 C C . TYR A 1 201 ? -1.154 -13.847 -0.791 1.00 98.00 201 TYR A C 1
ATOM 1665 O O . TYR A 1 201 ? -1.406 -12.855 -0.109 1.00 98.00 201 TYR A O 1
ATOM 1673 N N . ILE A 1 202 ? -0.234 -14.746 -0.446 1.00 97.56 202 ILE A N 1
ATOM 1674 C CA . ILE A 1 202 ? 0.658 -14.608 0.706 1.00 97.56 202 ILE A CA 1
ATOM 1675 C C . ILE A 1 202 ? 2.112 -14.597 0.241 1.00 97.56 202 ILE A C 1
ATOM 1677 O O . ILE A 1 202 ? 2.530 -15.448 -0.545 1.00 97.56 202 ILE A O 1
ATOM 1681 N N . LEU A 1 203 ? 2.888 -13.667 0.791 1.00 95.25 203 LEU A N 1
ATOM 1682 C CA . LEU A 1 203 ? 4.345 -13.678 0.780 1.00 95.25 203 LEU A CA 1
ATOM 1683 C C . LEU A 1 203 ? 4.832 -13.936 2.207 1.00 95.25 203 LEU A C 1
ATOM 1685 O O . LEU A 1 203 ? 4.707 -13.082 3.075 1.00 95.25 203 LEU A O 1
ATOM 1689 N N . ASN A 1 204 ? 5.366 -15.129 2.473 1.00 91.25 204 ASN A N 1
ATOM 1690 C CA . ASN A 1 204 ? 5.666 -15.543 3.851 1.00 91.25 204 ASN A CA 1
ATOM 1691 C C . ASN A 1 204 ? 6.795 -14.735 4.513 1.00 91.25 204 ASN A C 1
ATOM 1693 O O . ASN A 1 204 ? 6.761 -14.547 5.727 1.00 91.25 204 ASN A O 1
ATOM 1697 N N . TYR A 1 205 ? 7.786 -14.307 3.724 1.00 89.81 205 TYR A N 1
ATOM 1698 C CA . TYR A 1 205 ? 9.035 -13.711 4.201 1.00 89.81 205 TYR A CA 1
ATOM 1699 C C . TYR A 1 205 ? 9.468 -12.559 3.285 1.00 89.81 205 TYR A C 1
ATOM 1701 O O . TYR A 1 205 ? 10.290 -12.739 2.381 1.00 89.81 205 TYR A O 1
ATOM 1709 N N . THR A 1 206 ? 8.891 -11.377 3.483 1.00 87.62 206 THR A N 1
ATOM 1710 C CA . THR A 1 206 ? 9.208 -10.200 2.665 1.00 87.62 206 THR A CA 1
ATOM 1711 C C . THR A 1 206 ? 10.616 -9.680 2.977 1.00 87.62 206 THR A C 1
ATOM 1713 O O . THR A 1 206 ? 10.983 -9.462 4.129 1.00 87.62 206 THR A O 1
ATOM 1716 N N . GLY A 1 207 ? 11.447 -9.494 1.948 1.00 80.06 207 GLY A N 1
ATOM 1717 C CA . GLY A 1 207 ? 12.788 -8.898 2.049 1.00 80.06 207 GLY A CA 1
ATOM 1718 C C . GLY A 1 207 ? 13.894 -9.795 2.632 1.00 80.06 207 GLY A C 1
ATOM 1719 O O . GLY A 1 207 ? 15.045 -9.677 2.219 1.00 80.06 207 GLY A O 1
ATOM 1720 N N . SER A 1 208 ? 13.593 -10.714 3.556 1.00 84.31 208 SER A N 1
ATOM 1721 C CA . SER A 1 208 ? 14.573 -11.663 4.118 1.00 84.31 208 SER A CA 1
ATOM 1722 C C . SER A 1 208 ? 13.901 -12.863 4.794 1.00 84.31 208 SER A C 1
ATOM 1724 O O . SER A 1 208 ? 12.710 -12.818 5.067 1.00 84.31 208 SER A O 1
ATOM 1726 N N . MET A 1 209 ? 14.663 -13.903 5.172 1.00 87.12 209 MET A N 1
ATOM 1727 C CA . MET A 1 209 ? 14.146 -15.048 5.957 1.00 87.12 209 MET A CA 1
ATOM 1728 C C . MET A 1 209 ? 13.552 -14.660 7.326 1.00 87.12 209 MET A C 1
ATOM 1730 O O . MET A 1 209 ? 12.778 -15.427 7.897 1.00 87.12 209 MET A O 1
ATOM 1734 N N . ASN A 1 210 ? 13.922 -13.491 7.856 1.00 90.88 210 ASN A N 1
ATOM 1735 C CA . ASN A 1 210 ? 13.374 -12.922 9.091 1.00 90.88 210 ASN A CA 1
ATOM 1736 C C . ASN A 1 210 ? 12.396 -11.770 8.810 1.00 90.88 210 ASN A C 1
ATOM 1738 O O . ASN A 1 210 ? 12.093 -10.993 9.713 1.00 90.88 210 ASN A O 1
ATOM 1742 N N . GLY A 1 211 ? 11.947 -11.644 7.562 1.00 92.56 211 GLY A N 1
ATOM 1743 C CA . GLY A 1 211 ? 10.984 -10.650 7.121 1.00 92.56 211 GLY A CA 1
ATOM 1744 C C . GLY A 1 211 ? 9.581 -10.878 7.666 1.00 92.56 211 GLY A C 1
ATOM 1745 O O . GLY A 1 211 ? 9.279 -11.928 8.241 1.00 92.56 211 GLY A O 1
ATOM 1746 N N . TRP A 1 212 ? 8.729 -9.882 7.454 1.00 94.50 212 TRP A N 1
ATOM 1747 C CA . TRP A 1 212 ? 7.306 -9.937 7.775 1.00 94.50 212 TRP A CA 1
ATOM 1748 C C . TRP A 1 212 ? 6.535 -10.794 6.765 1.00 94.50 212 TRP A C 1
ATOM 1750 O O . TRP A 1 212 ? 7.058 -11.181 5.715 1.00 94.50 212 TRP A O 1
ATOM 1760 N N . THR A 1 213 ? 5.279 -11.090 7.090 1.00 97.12 213 THR A N 1
ATOM 1761 C CA . THR A 1 213 ? 4.358 -11.772 6.178 1.00 97.12 213 THR A CA 1
ATOM 1762 C C . THR A 1 213 ? 3.494 -10.748 5.457 1.00 97.12 213 THR A C 1
ATOM 1764 O O . THR A 1 213 ? 2.817 -9.957 6.101 1.00 97.12 213 THR A O 1
ATOM 1767 N N . GLY A 1 214 ? 3.478 -10.774 4.129 1.00 97.12 214 GLY A N 1
ATOM 1768 C CA . GLY A 1 214 ? 2.555 -9.968 3.338 1.00 97.12 214 GLY A CA 1
ATOM 1769 C C . GLY A 1 214 ? 1.311 -10.751 2.926 1.00 97.12 214 GLY A C 1
ATOM 1770 O O . GLY A 1 214 ? 1.408 -11.901 2.491 1.00 97.12 214 GLY A O 1
ATOM 1771 N N . VAL A 1 215 ? 0.144 -10.123 3.047 1.00 97.94 215 VAL A N 1
ATOM 1772 C CA . VAL A 1 215 ? -1.165 -10.647 2.644 1.00 97.94 215 VAL A CA 1
ATOM 1773 C C . VAL A 1 215 ? -1.800 -9.667 1.664 1.00 97.94 215 VAL A C 1
ATOM 1775 O O . VAL A 1 215 ? -2.091 -8.526 2.012 1.00 97.94 215 VAL A O 1
ATOM 1778 N N . TYR A 1 216 ? -2.038 -10.121 0.437 1.00 97.56 216 TYR A N 1
ATOM 1779 C CA . TYR A 1 216 ? -2.400 -9.262 -0.687 1.00 97.56 216 TYR A CA 1
ATOM 1780 C C . TYR A 1 216 ? -3.775 -9.649 -1.214 1.00 97.56 216 TYR A C 1
ATOM 1782 O O . TYR A 1 216 ? -3.981 -10.779 -1.659 1.00 97.56 216 TYR A O 1
ATOM 1790 N N . TYR A 1 217 ? -4.704 -8.697 -1.186 1.00 97.12 217 TYR A N 1
ATOM 1791 C CA . TYR A 1 217 ? -6.054 -8.822 -1.722 1.00 97.12 217 TYR A CA 1
ATOM 1792 C C . TYR A 1 217 ? -6.132 -8.078 -3.053 1.00 97.12 217 TYR A C 1
ATOM 1794 O O . TYR A 1 217 ? -6.184 -6.850 -3.086 1.00 97.12 217 TYR A O 1
ATOM 1802 N N . LEU A 1 218 ? -6.159 -8.820 -4.159 1.00 96.31 218 LEU A N 1
ATOM 1803 C CA . LEU A 1 218 ? -6.202 -8.266 -5.511 1.00 96.31 218 LEU A CA 1
ATOM 1804 C C . LEU A 1 218 ? -7.633 -8.215 -6.029 1.00 96.31 218 LEU A C 1
ATOM 1806 O O . LEU A 1 218 ? -8.210 -9.257 -6.364 1.00 96.31 218 LEU A O 1
ATOM 1810 N N . MET A 1 219 ? -8.186 -7.007 -6.138 1.00 94.38 219 MET A N 1
ATOM 1811 C CA . MET A 1 219 ? -9.525 -6.784 -6.677 1.00 94.38 219 MET A CA 1
ATOM 1812 C C . MET A 1 219 ? -9.604 -7.251 -8.132 1.00 94.38 219 MET A C 1
ATOM 1814 O O . MET A 1 219 ? -8.832 -6.806 -8.972 1.00 94.38 219 MET A O 1
ATOM 1818 N N . GLN A 1 220 ? -10.536 -8.142 -8.460 1.00 92.06 220 GLN A N 1
ATOM 1819 C CA . GLN A 1 220 ? -10.662 -8.653 -9.830 1.00 92.06 220 GLN A CA 1
ATOM 1820 C C . GLN A 1 220 ? -11.394 -7.671 -10.755 1.00 92.06 220 GLN A C 1
ATOM 1822 O O . GLN A 1 220 ? -11.062 -7.582 -11.933 1.00 92.06 220 GLN A O 1
ATOM 1827 N N . ASP A 1 221 ? -12.278 -6.833 -10.211 1.00 83.19 221 ASP A N 1
ATOM 1828 C CA . ASP A 1 221 ? -13.069 -5.841 -10.960 1.00 83.19 221 ASP A CA 1
ATOM 1829 C C . ASP A 1 221 ? -12.353 -4.479 -11.128 1.00 83.19 221 ASP A C 1
ATOM 1831 O O . ASP A 1 221 ? -12.975 -3.421 -11.213 1.00 83.19 221 ASP A O 1
ATOM 1835 N N . HIS A 1 222 ? -11.024 -4.501 -11.133 1.00 69.81 222 HIS A N 1
ATOM 1836 C CA . HIS A 1 222 ? -10.111 -3.361 -11.196 1.00 69.81 222 HIS A CA 1
ATOM 1837 C C . HIS A 1 222 ? -10.046 -2.675 -12.583 1.00 69.81 222 HIS A C 1
ATOM 1839 O O . HIS A 1 222 ? -9.035 -2.685 -13.274 1.00 69.81 222 HIS A O 1
ATOM 1845 N N . GLY A 1 223 ? -11.142 -2.073 -13.032 1.00 60.31 223 GLY A N 1
ATOM 1846 C CA . GLY A 1 223 ? -11.189 -1.338 -14.307 1.00 60.31 223 GLY A CA 1
ATOM 1847 C C . GLY A 1 223 ? -12.443 -0.484 -14.473 1.00 60.31 223 GLY A C 1
ATOM 1848 O O . GLY A 1 223 ? -12.855 -0.214 -15.600 1.00 60.31 223 GLY A O 1
ATOM 1849 N N . ILE A 1 224 ? -13.077 -0.134 -13.350 1.00 49.62 224 ILE A N 1
ATOM 1850 C CA . ILE A 1 224 ? -14.384 0.531 -13.251 1.00 49.62 224 ILE A CA 1
ATOM 1851 C C . ILE A 1 224 ? -14.212 1.924 -12.649 1.00 49.62 224 ILE A C 1
ATOM 1853 O O . ILE A 1 224 ? -13.419 2.044 -11.691 1.00 49.62 224 ILE A O 1
#

pLDDT: mean 79.75, std 17.93, range [22.47, 98.0]

Nearest PDB structures (foldseek):
  5t5i-assembly1_C  TM=5.851E-01  e=3.448E-01  Methanothermobacter wolfeii
  7mwz-assembly1_A  TM=5.298E-01  e=1.097E+00  Drosophila eugracilis
  4ok0-assembly1_A  TM=2.350E-01  e=9.944E+00  Helicobacter pylori J99

Mean predicted aligned error: 7.81 Å

Solvent-accessible surface area (backbone atoms only — not comparable to full-atom values): 13593 Å² total; per-residue (Å²): 111,31,77,77,82,82,90,74,100,73,78,56,72,45,75,82,50,76,56,86,70,87,82,55,50,54,46,71,48,77,49,74,56,96,56,29,40,40,36,39,30,61,30,28,80,24,57,60,46,55,82,41,62,48,58,38,59,35,45,61,64,71,51,50,46,79,50,78,48,76,39,77,69,43,46,68,48,75,90,50,92,59,54,52,64,60,47,76,48,78,28,56,46,43,33,86,75,41,50,82,54,54,64,14,49,54,98,87,52,57,26,76,62,56,76,95,74,55,72,92,81,85,88,71,73,65,81,84,86,86,77,93,75,84,84,59,55,62,47,64,49,81,43,81,48,58,95,53,88,79,45,66,64,87,28,65,80,25,36,40,43,33,42,28,58,30,64,69,58,69,59,92,79,37,92,72,46,44,79,77,51,76,48,76,44,84,40,81,52,97,93,40,79,40,79,42,51,25,45,33,33,35,30,74,46,47,99,38,96,58,16,22,28,36,38,38,36,39,42,69,75,46,84,120